Protein AF-A0A8J7VMI3-F1 (afdb_monomer)

Structure (mmCIF, N/CA/C/O backbone):
data_AF-A0A8J7VMI3-F1
#
_entry.id   AF-A0A8J7VMI3-F1
#
loop_
_atom_site.group_PDB
_atom_site.id
_atom_site.type_symbol
_atom_site.label_atom_id
_atom_site.label_alt_id
_atom_site.label_comp_id
_atom_site.label_asym_id
_atom_site.label_entity_id
_atom_site.label_seq_id
_atom_site.pdbx_PDB_ins_code
_atom_site.Cartn_x
_atom_site.Cartn_y
_atom_site.Cartn_z
_atom_site.occupancy
_atom_site.B_iso_or_equiv
_atom_site.auth_seq_id
_atom_site.auth_comp_id
_atom_site.auth_asym_id
_atom_site.auth_atom_id
_atom_site.pdbx_PDB_model_num
ATOM 1 N N . MET A 1 1 ? -5.204 -10.784 -58.429 1.00 49.66 1 MET A N 1
ATOM 2 C CA . MET A 1 1 ? -5.265 -9.343 -58.110 1.00 49.66 1 MET A CA 1
ATOM 3 C C . MET A 1 1 ? -6.371 -9.171 -57.097 1.00 49.66 1 MET A C 1
ATOM 5 O O . MET A 1 1 ? -7.416 -9.736 -57.353 1.00 49.66 1 MET A O 1
ATOM 9 N N . GLU A 1 2 ? -6.082 -8.493 -55.983 1.00 49.31 2 GLU A N 1
ATOM 10 C CA . GLU A 1 2 ? -7.001 -7.908 -54.977 1.00 49.31 2 GLU A CA 1
ATOM 11 C C . GLU A 1 2 ? -6.461 -8.100 -53.552 1.00 49.31 2 GLU A C 1
ATOM 13 O O . GLU A 1 2 ? -7.065 -8.724 -52.690 1.00 49.31 2 GLU A O 1
ATOM 18 N N . ASN A 1 3 ? -5.304 -7.489 -53.286 1.00 52.38 3 ASN A N 1
ATOM 19 C CA . ASN A 1 3 ? -5.114 -6.843 -51.992 1.00 52.38 3 ASN A CA 1
ATOM 20 C C . ASN A 1 3 ? -5.736 -5.451 -52.134 1.00 52.38 3 ASN A C 1
ATOM 22 O O . ASN A 1 3 ? -5.057 -4.494 -52.504 1.00 52.38 3 ASN A O 1
ATOM 26 N N . ILE A 1 4 ? -7.055 -5.366 -51.937 1.00 55.78 4 ILE A N 1
ATOM 27 C CA . ILE A 1 4 ? -7.752 -4.082 -51.847 1.00 55.78 4 ILE A CA 1
ATOM 28 C C . ILE A 1 4 ? -7.295 -3.427 -50.545 1.00 55.78 4 ILE A C 1
ATOM 30 O O . ILE A 1 4 ? -7.707 -3.793 -49.443 1.00 55.78 4 ILE A O 1
ATOM 34 N N . VAL A 1 5 ? -6.400 -2.456 -50.685 1.00 57.00 5 VAL A N 1
ATOM 35 C CA . VAL A 1 5 ? -6.070 -1.489 -49.642 1.00 57.00 5 VAL A CA 1
ATOM 36 C C . VAL A 1 5 ? -7.368 -0.757 -49.279 1.00 57.00 5 VAL A C 1
ATOM 38 O O . VAL A 1 5 ? -7.891 -0.004 -50.094 1.00 57.00 5 VAL A O 1
ATOM 41 N N . GLY A 1 6 ? -7.917 -0.995 -48.081 1.00 65.00 6 GLY A N 1
ATOM 42 C CA . GLY A 1 6 ? -9.014 -0.177 -47.537 1.00 65.00 6 GLY A CA 1
ATOM 43 C C . GLY A 1 6 ? -10.123 -0.889 -46.757 1.00 65.00 6 GLY A C 1
ATOM 44 O O . GLY A 1 6 ? -10.841 -0.223 -46.013 1.00 65.00 6 GLY A O 1
ATOM 45 N N . THR A 1 7 ? -10.285 -2.213 -46.840 1.00 64.88 7 THR A N 1
ATOM 46 C CA . THR A 1 7 ? -11.348 -2.893 -46.074 1.00 64.88 7 THR A CA 1
ATOM 47 C C . THR A 1 7 ? -10.830 -3.354 -44.712 1.00 64.88 7 THR A C 1
ATOM 49 O O . THR A 1 7 ? -10.046 -4.300 -44.632 1.00 64.88 7 THR A O 1
ATOM 52 N N . LYS A 1 8 ? -11.260 -2.697 -43.622 1.00 65.62 8 LYS A N 1
ATOM 53 C CA . LYS A 1 8 ? -10.981 -3.161 -42.250 1.00 65.62 8 LYS A CA 1
ATOM 54 C C . LYS A 1 8 ? -11.436 -4.619 -42.110 1.00 65.62 8 LYS A C 1
ATOM 56 O O . LYS A 1 8 ? -12.567 -4.947 -42.462 1.00 65.62 8 LYS A O 1
ATOM 61 N N . SER A 1 9 ? -10.559 -5.483 -41.593 1.00 79.50 9 SER A N 1
ATOM 62 C CA . SER A 1 9 ? -10.891 -6.887 -41.326 1.00 79.50 9 SER A CA 1
ATOM 63 C C . SER A 1 9 ? -12.166 -6.978 -40.480 1.00 79.50 9 SER A C 1
ATOM 65 O O . SER A 1 9 ? -12.313 -6.254 -39.495 1.00 79.50 9 SER A O 1
ATOM 67 N N . ARG A 1 10 ? -13.087 -7.890 -40.825 1.00 79.31 10 ARG A N 1
ATOM 68 C CA . ARG A 1 10 ? -14.318 -8.131 -40.042 1.00 79.31 10 ARG A CA 1
ATOM 69 C C . ARG A 1 10 ? -14.028 -8.508 -38.578 1.00 79.31 10 ARG A C 1
ATOM 71 O O . ARG A 1 10 ? -14.890 -8.335 -37.725 1.00 79.31 10 ARG A O 1
ATOM 78 N N . LEU A 1 11 ? -12.806 -8.955 -38.276 1.00 86.12 11 LEU A N 1
ATOM 79 C CA . LEU A 1 11 ? -12.330 -9.279 -36.927 1.00 86.12 11 LEU A CA 1
ATOM 80 C C . LEU A 1 11 ? -11.855 -8.069 -36.104 1.00 86.12 11 LEU A C 1
ATOM 82 O O . LEU A 1 11 ? -11.558 -8.238 -34.925 1.00 86.12 11 LEU A O 1
ATOM 86 N N . VAL A 1 12 ? -11.808 -6.851 -36.658 1.00 89.25 12 VAL A N 1
ATOM 87 C CA . VAL A 1 12 ? -11.363 -5.653 -35.912 1.00 89.25 12 VAL A CA 1
ATOM 88 C C . VAL A 1 12 ? -12.216 -5.401 -34.662 1.00 89.25 12 VAL A C 1
ATOM 90 O O . VAL A 1 12 ? -11.676 -5.008 -33.634 1.00 89.25 12 VAL A O 1
ATOM 93 N N . TRP A 1 13 ? -13.524 -5.674 -34.700 1.00 91.50 13 TRP A N 1
ATOM 94 C CA . TRP A 1 13 ? -14.373 -5.566 -33.506 1.00 91.50 13 TRP A CA 1
ATOM 95 C C . TRP A 1 13 ? -13.958 -6.550 -32.403 1.00 91.50 13 TRP A C 1
ATOM 97 O O . TRP A 1 13 ? -13.869 -6.151 -31.245 1.00 91.50 13 TRP A O 1
ATOM 107 N N . ALA A 1 14 ? -13.633 -7.797 -32.758 1.00 94.50 14 ALA A N 1
ATOM 108 C CA . ALA A 1 14 ? -13.150 -8.791 -31.802 1.00 94.50 14 ALA A CA 1
ATOM 109 C C . ALA A 1 14 ? -11.790 -8.386 -31.212 1.00 94.50 14 ALA A C 1
ATOM 111 O O . ALA A 1 14 ? -11.596 -8.483 -30.005 1.00 94.50 14 ALA A O 1
ATOM 112 N N . VAL A 1 15 ? -10.878 -7.854 -32.035 1.00 94.38 15 VAL A N 1
ATOM 113 C CA . VAL A 1 15 ? -9.590 -7.311 -31.564 1.00 94.38 15 VAL A CA 1
ATOM 114 C C . VAL A 1 15 ? -9.806 -6.147 -30.597 1.00 94.38 15 VAL A C 1
ATOM 116 O O . VAL A 1 15 ? -9.202 -6.131 -29.529 1.00 94.38 15 VAL A O 1
ATOM 119 N N . ASN A 1 16 ? -10.697 -5.208 -30.926 1.00 95.06 16 ASN A N 1
ATOM 120 C CA . ASN A 1 16 ? -11.014 -4.075 -30.056 1.00 95.06 16 ASN A CA 1
ATOM 121 C C . ASN A 1 16 ? -11.659 -4.527 -28.741 1.00 95.06 16 ASN A C 1
ATOM 123 O O . ASN A 1 16 ? -11.339 -3.978 -27.690 1.00 95.06 16 ASN A O 1
ATOM 127 N N . LEU A 1 17 ? -12.534 -5.535 -28.782 1.00 96.88 17 LEU A N 1
ATOM 128 C CA . LEU A 1 17 ? -13.143 -6.109 -27.586 1.00 96.88 17 LEU A CA 1
ATOM 129 C C . LEU A 1 17 ? -12.092 -6.797 -26.706 1.00 96.88 17 LEU A C 1
ATOM 131 O O . LEU A 1 17 ? -12.049 -6.539 -25.508 1.00 96.88 17 LEU A O 1
ATOM 135 N N . CYS A 1 18 ? -11.206 -7.609 -27.289 1.00 96.94 18 CYS A N 1
ATOM 136 C CA . CYS A 1 18 ? -10.094 -8.224 -26.564 1.00 96.94 18 CYS A CA 1
ATOM 137 C C . CYS A 1 18 ? -9.161 -7.170 -25.956 1.00 96.94 18 CYS A C 1
ATOM 139 O O . CYS A 1 18 ? -8.790 -7.284 -24.791 1.00 96.94 18 CYS A O 1
ATOM 141 N N . ALA A 1 19 ? -8.819 -6.123 -26.714 1.00 96.19 19 ALA A N 1
ATOM 142 C CA . ALA A 1 19 ? -8.015 -5.011 -26.217 1.00 96.19 19 ALA A CA 1
ATOM 143 C C . ALA A 1 19 ? -8.710 -4.302 -25.045 1.00 96.19 19 ALA A C 1
ATOM 145 O O . ALA A 1 19 ? -8.076 -4.044 -24.026 1.00 96.19 19 ALA A O 1
ATOM 146 N N . LEU A 1 20 ? -10.018 -4.054 -25.143 1.00 96.94 20 LEU A N 1
ATOM 147 C CA . LEU A 1 20 ? -10.802 -3.454 -24.065 1.00 96.94 20 LEU A CA 1
ATOM 148 C C . LEU A 1 20 ? -10.842 -4.350 -22.819 1.00 96.94 20 LEU A C 1
ATOM 150 O O . LEU A 1 20 ? -10.634 -3.856 -21.715 1.00 96.94 20 LEU A O 1
ATOM 154 N N . VAL A 1 21 ? -11.035 -5.662 -22.977 1.00 97.62 21 VAL A N 1
ATOM 155 C CA . VAL A 1 21 ? -10.996 -6.623 -21.861 1.00 97.62 21 VAL A CA 1
ATOM 156 C C . VAL A 1 21 ? -9.622 -6.632 -21.192 1.00 97.62 21 VAL A C 1
ATOM 158 O O . VAL A 1 21 ? -9.550 -6.589 -19.966 1.00 97.62 21 VAL A O 1
ATOM 161 N N . LEU A 1 22 ? -8.537 -6.627 -21.971 1.00 97.00 22 LEU A N 1
ATOM 162 C CA . LEU A 1 22 ? -7.175 -6.547 -21.439 1.00 97.00 22 LEU A CA 1
ATOM 163 C C . LEU A 1 22 ? -6.949 -5.248 -20.654 1.00 97.00 22 LEU A C 1
ATOM 165 O O . LEU A 1 22 ? -6.404 -5.290 -19.552 1.00 97.00 22 LEU A O 1
ATOM 169 N N . VAL A 1 23 ? -7.412 -4.109 -21.178 1.00 97.00 23 VAL A N 1
ATOM 170 C CA . VAL A 1 23 ? -7.318 -2.808 -20.497 1.00 97.00 23 VAL A CA 1
ATOM 171 C C . VAL A 1 23 ? -8.107 -2.810 -19.188 1.00 97.00 23 VAL A C 1
ATOM 173 O O . VAL A 1 23 ? -7.587 -2.362 -18.165 1.00 97.00 23 VAL A O 1
ATOM 176 N N . LEU A 1 24 ? -9.335 -3.337 -19.183 1.00 96.81 24 LEU A N 1
ATOM 177 C CA . LEU A 1 24 ? -10.151 -3.433 -17.970 1.00 96.81 24 LEU A CA 1
ATOM 178 C C . LEU A 1 24 ? -9.502 -4.346 -16.927 1.00 96.81 24 LEU A C 1
ATOM 180 O O . LEU A 1 24 ? -9.395 -3.961 -15.763 1.00 96.81 24 LEU A O 1
ATOM 184 N N . LEU A 1 25 ? -9.012 -5.515 -17.346 1.00 96.56 25 LEU A N 1
ATOM 185 C CA . LEU A 1 25 ? -8.331 -6.465 -16.467 1.00 96.56 25 LEU A CA 1
ATOM 186 C C . LEU A 1 25 ? -7.084 -5.841 -15.835 1.00 96.56 25 LEU A C 1
ATOM 188 O O . LEU A 1 25 ? -6.850 -6.013 -14.641 1.00 96.56 25 LEU A O 1
ATOM 192 N N . TRP A 1 26 ? -6.312 -5.078 -16.610 1.00 95.38 26 TRP A N 1
ATOM 193 C CA . TRP A 1 26 ? -5.101 -4.420 -16.119 1.00 95.38 26 TRP A CA 1
ATOM 194 C C . TRP A 1 26 ? -5.393 -3.193 -15.243 1.00 95.38 26 TRP A C 1
ATOM 196 O O . TRP A 1 26 ? -4.628 -2.880 -14.335 1.00 95.38 26 TRP A O 1
ATOM 206 N N . THR A 1 27 ? -6.525 -2.520 -15.462 1.00 96.12 27 THR A N 1
ATOM 207 C CA . THR A 1 27 ? -6.940 -1.356 -14.661 1.00 96.12 27 THR A CA 1
ATOM 208 C C . THR A 1 27 ? -7.614 -1.769 -13.350 1.00 96.12 27 THR A C 1
ATOM 210 O O . THR A 1 27 ? -7.585 -1.003 -12.388 1.00 96.12 27 THR A O 1
ATOM 213 N N . PHE A 1 28 ? -8.184 -2.976 -13.268 1.00 95.25 28 PHE A N 1
ATOM 214 C CA . PHE A 1 28 ? -8.924 -3.456 -12.095 1.00 95.25 28 PHE A CA 1
ATOM 215 C C . PHE A 1 28 ? -8.122 -3.376 -10.776 1.00 95.25 28 PHE A C 1
ATOM 217 O O . PHE A 1 28 ? -8.652 -2.825 -9.808 1.00 95.25 28 PHE A O 1
ATOM 224 N N . PRO A 1 29 ? -6.842 -3.803 -10.702 1.00 94.50 29 PRO A N 1
ATOM 225 C CA . PRO A 1 29 ? -6.039 -3.635 -9.488 1.00 94.50 29 PRO A CA 1
ATOM 226 C C . PRO A 1 29 ? -5.778 -2.164 -9.140 1.00 94.50 29 PRO A C 1
ATOM 228 O O . PRO A 1 29 ? -5.876 -1.779 -7.976 1.00 94.50 29 PRO A O 1
ATOM 231 N N . THR A 1 30 ? -5.491 -1.326 -10.139 1.00 95.75 30 THR A N 1
ATOM 232 C CA . THR A 1 30 ? -5.222 0.111 -9.955 1.00 95.75 30 THR A CA 1
ATOM 233 C C . THR A 1 30 ? -6.453 0.848 -9.441 1.00 95.75 30 THR A C 1
ATOM 235 O O . THR A 1 30 ? -6.359 1.661 -8.521 1.00 95.75 30 THR A O 1
ATOM 238 N N . PHE A 1 31 ? -7.627 0.522 -9.981 1.00 96.38 31 PHE A N 1
ATOM 239 C CA . PHE A 1 31 ? -8.894 1.035 -9.479 1.00 96.38 31 PHE A CA 1
ATOM 240 C C . PHE A 1 31 ? -9.146 0.578 -8.037 1.00 96.38 31 PHE A C 1
ATOM 242 O O . PHE A 1 31 ? -9.560 1.377 -7.201 1.00 96.38 31 PHE A O 1
ATOM 249 N N . GLY A 1 32 ? -8.803 -0.669 -7.706 1.00 94.88 32 GLY A N 1
ATOM 250 C CA . GLY A 1 32 ? -8.869 -1.165 -6.333 1.00 94.88 32 GLY A CA 1
ATOM 251 C C . GLY A 1 32 ? -7.974 -0.406 -5.352 1.00 94.88 32 GLY A C 1
ATOM 252 O O . GLY A 1 32 ? -8.403 -0.124 -4.230 1.00 94.88 32 GLY A O 1
ATOM 253 N N . LEU A 1 33 ? -6.767 -0.013 -5.770 1.00 94.88 33 LEU A N 1
ATOM 254 C CA . LEU A 1 33 ? -5.884 0.851 -4.976 1.00 94.88 33 LEU A CA 1
ATOM 255 C C . LEU A 1 33 ? -6.479 2.250 -4.782 1.00 94.88 33 LEU A C 1
ATOM 257 O O . LEU A 1 33 ? -6.429 2.775 -3.671 1.00 94.88 33 LEU A O 1
ATOM 261 N N . LEU A 1 34 ? -7.084 2.821 -5.828 1.00 95.56 34 LEU A N 1
ATOM 262 C CA . LEU A 1 34 ? -7.760 4.118 -5.753 1.00 95.56 34 LEU A CA 1
ATOM 263 C C . LEU A 1 34 ? -8.963 4.084 -4.804 1.00 95.56 34 LEU A C 1
ATOM 265 O O . LEU A 1 34 ? -9.134 4.986 -3.999 1.00 95.56 34 LEU A O 1
ATOM 269 N N . VAL A 1 35 ? -9.798 3.047 -4.859 1.00 95.69 35 VAL A N 1
ATOM 270 C CA . VAL A 1 35 ? -10.918 2.912 -3.914 1.00 95.69 35 VAL A CA 1
ATOM 271 C C . VAL A 1 35 ? -10.386 2.727 -2.492 1.00 95.69 35 VAL A C 1
ATOM 273 O O . VAL A 1 35 ? -10.885 3.345 -1.553 1.00 95.69 35 VAL A O 1
ATOM 276 N N . SER A 1 36 ? -9.341 1.914 -2.325 1.00 94.44 36 SER A N 1
ATOM 277 C CA . SER A 1 36 ? -8.741 1.644 -1.015 1.00 94.44 36 SER A CA 1
ATOM 278 C C . SER A 1 36 ? -8.073 2.866 -0.390 1.00 94.44 36 SER A C 1
ATOM 280 O O . SER A 1 36 ? -8.075 2.976 0.832 1.00 94.44 36 SER A O 1
ATOM 282 N N . SER A 1 37 ? -7.548 3.810 -1.177 1.00 95.00 37 SER A N 1
ATOM 283 C CA . SER A 1 37 ? -6.914 5.017 -0.630 1.00 95.00 37 SER A CA 1
ATOM 284 C C . SER A 1 37 ? -7.896 5.919 0.125 1.00 95.00 37 SER A C 1
ATOM 286 O O . SER A 1 37 ? -7.474 6.639 1.033 1.00 95.00 37 SER A O 1
ATOM 288 N N . PHE A 1 38 ? -9.194 5.835 -0.187 1.00 95.19 38 PHE A N 1
ATOM 289 C CA . PHE A 1 38 ? -10.262 6.534 0.530 1.00 95.19 38 PHE A CA 1
ATOM 290 C C . PHE A 1 38 ? -10.855 5.740 1.701 1.00 95.19 38 PHE A C 1
ATOM 292 O O . PHE A 1 38 ? -11.743 6.249 2.380 1.00 95.19 38 PHE A O 1
ATOM 299 N N . ARG A 1 39 ? -10.418 4.503 1.953 1.00 93.81 39 ARG A N 1
ATOM 300 C CA . ARG A 1 39 ? -10.953 3.661 3.036 1.00 93.81 39 ARG A CA 1
ATOM 301 C C . ARG A 1 39 ? -10.100 3.778 4.289 1.00 93.81 39 ARG A C 1
ATOM 303 O O . ARG A 1 39 ? -8.888 3.971 4.215 1.00 93.81 39 ARG A O 1
ATOM 310 N N . ASP A 1 40 ? -10.725 3.637 5.450 1.00 89.75 40 ASP A N 1
ATOM 311 C CA . ASP A 1 40 ? -9.984 3.568 6.710 1.00 89.75 40 ASP A CA 1
ATOM 312 C C . ASP A 1 40 ? -9.184 2.252 6.819 1.00 89.75 40 ASP A C 1
ATOM 314 O O . ASP A 1 40 ? -9.527 1.245 6.190 1.00 89.75 40 ASP A O 1
ATOM 318 N N . ARG A 1 41 ? -8.116 2.248 7.625 1.00 86.50 41 ARG A N 1
ATOM 319 C CA . ARG A 1 41 ? -7.206 1.106 7.800 1.00 86.50 41 ARG A CA 1
ATOM 320 C C . ARG A 1 41 ? -7.956 -0.147 8.246 1.00 86.50 41 ARG A C 1
ATOM 322 O O . ARG A 1 41 ? -7.696 -1.221 7.706 1.00 86.50 41 ARG A O 1
ATOM 329 N N . ASP A 1 42 ? -8.896 0.011 9.171 1.00 83.88 42 ASP A N 1
ATOM 330 C CA . ASP A 1 42 ? -9.649 -1.110 9.736 1.00 83.88 42 ASP A CA 1
ATOM 331 C C . ASP A 1 42 ? -10.572 -1.753 8.686 1.00 83.88 42 ASP A C 1
ATOM 333 O O . ASP A 1 42 ? -10.700 -2.977 8.615 1.00 83.88 42 ASP A O 1
ATOM 337 N N . GLN A 1 43 ? -11.141 -0.947 7.779 1.00 87.62 43 GLN A N 1
ATOM 338 C CA . GLN A 1 43 ? -11.976 -1.442 6.678 1.00 87.62 43 GLN A CA 1
ATOM 339 C C . GLN A 1 43 ? -11.153 -2.155 5.604 1.00 87.62 43 GLN A C 1
ATOM 341 O O . GLN A 1 43 ? -11.611 -3.153 5.044 1.00 87.62 43 GLN A O 1
ATOM 346 N N . ILE A 1 44 ? -9.936 -1.670 5.331 1.00 89.88 44 ILE A N 1
ATOM 347 C CA . ILE A 1 44 ? -9.006 -2.304 4.385 1.00 89.88 44 ILE A CA 1
ATOM 348 C C . ILE A 1 44 ? -8.610 -3.704 4.868 1.00 89.88 44 ILE A C 1
ATOM 350 O O . ILE A 1 44 ? -8.519 -4.613 4.044 1.00 89.88 44 ILE A O 1
ATOM 354 N N . SER A 1 45 ? -8.403 -3.904 6.175 1.00 87.94 45 SER A N 1
ATOM 355 C CA . SER A 1 45 ? -8.097 -5.235 6.716 1.00 87.94 45 SER A CA 1
ATOM 356 C C . SER A 1 45 ? -9.315 -6.151 6.832 1.00 87.94 45 SER A C 1
ATOM 358 O O . SER A 1 45 ? -9.147 -7.366 6.802 1.00 87.94 45 SER A O 1
ATOM 360 N N . ALA A 1 46 ? -10.523 -5.593 6.966 1.00 88.12 46 ALA A N 1
ATOM 361 C CA . ALA A 1 46 ? -11.748 -6.375 7.133 1.00 88.12 46 ALA A CA 1
ATOM 362 C C . ALA A 1 46 ? -12.331 -6.899 5.809 1.00 88.12 46 ALA A C 1
ATOM 364 O O . ALA A 1 46 ? -12.886 -7.992 5.770 1.00 88.12 46 ALA A O 1
ATOM 365 N N . SER A 1 47 ? -12.243 -6.137 4.711 1.00 91.31 47 SER A N 1
ATOM 366 C CA . SER A 1 47 ? -12.899 -6.517 3.449 1.00 91.31 47 SER A CA 1
ATOM 367 C C . SER A 1 47 ? -12.201 -5.992 2.194 1.00 91.31 47 SER A C 1
ATOM 369 O O . SER A 1 47 ? -11.550 -4.943 2.196 1.00 91.31 47 SER A O 1
ATOM 371 N N . GLY A 1 48 ? -12.396 -6.705 1.079 1.00 91.56 48 GLY A N 1
ATOM 372 C CA . GLY A 1 48 ? -11.906 -6.301 -0.239 1.00 91.56 48 GLY A CA 1
ATOM 373 C C . GLY A 1 48 ? -12.495 -4.968 -0.710 1.00 91.56 48 GLY A C 1
ATOM 374 O O . GLY A 1 48 ? -13.594 -4.575 -0.326 1.00 91.56 48 GLY A O 1
ATOM 375 N N . TRP A 1 49 ? -11.769 -4.258 -1.574 1.00 93.69 49 TRP A N 1
ATOM 376 C CA . TRP A 1 49 ? -12.156 -2.925 -2.054 1.00 93.69 49 TRP A CA 1
ATOM 377 C C . TRP A 1 49 ? -13.471 -2.909 -2.843 1.00 93.69 49 TRP A C 1
ATOM 379 O O . TRP A 1 49 ? -14.168 -1.900 -2.850 1.00 93.69 49 TRP A O 1
ATOM 389 N N . TRP A 1 50 ? -13.855 -4.026 -3.463 1.00 93.44 50 TRP A N 1
ATOM 390 C CA . TRP A 1 50 ? -15.143 -4.158 -4.147 1.00 93.44 50 TRP A CA 1
ATOM 391 C C . TRP A 1 50 ? -16.340 -4.125 -3.180 1.00 93.44 50 TRP A C 1
ATOM 393 O O . TRP A 1 50 ? -17.460 -3.896 -3.624 1.00 93.44 50 TRP A O 1
ATOM 403 N N . GLN A 1 51 ? -16.117 -4.308 -1.870 1.00 92.81 51 GLN A N 1
ATOM 404 C CA . GLN A 1 51 ? -17.131 -4.167 -0.817 1.00 92.81 51 GLN A CA 1
ATOM 405 C C . GLN A 1 51 ? -17.111 -2.786 -0.137 1.00 92.81 51 GLN A C 1
ATOM 407 O O . GLN A 1 51 ? -17.780 -2.583 0.868 1.00 92.81 51 GLN A O 1
ATOM 412 N N . ALA A 1 52 ? -16.359 -1.811 -0.662 1.00 91.62 52 ALA A N 1
ATOM 413 C CA . ALA A 1 52 ? -16.132 -0.531 0.017 1.00 91.62 52 ALA A CA 1
ATOM 414 C C . ALA A 1 52 ? -17.399 0.291 0.307 1.00 91.62 52 ALA A C 1
ATOM 416 O O . ALA A 1 52 ? -17.374 1.141 1.190 1.00 91.62 52 ALA A O 1
ATOM 417 N N . MET A 1 53 ? -18.484 0.068 -0.440 1.00 91.00 53 MET A N 1
ATOM 418 C CA . MET A 1 53 ? -19.761 0.767 -0.256 1.00 91.00 53 MET A CA 1
ATOM 419 C C . MET A 1 53 ? -20.699 0.074 0.739 1.00 91.00 53 MET A C 1
ATOM 421 O O . MET A 1 53 ? -21.753 0.621 1.058 1.00 91.00 53 MET A O 1
ATOM 425 N N . PHE A 1 54 ? -20.335 -1.112 1.222 1.00 91.88 54 PHE A N 1
ATOM 426 C CA . PHE A 1 54 ? -21.167 -1.923 2.101 1.00 91.88 54 PHE A CA 1
ATOM 427 C C . PHE A 1 54 ? -20.593 -1.953 3.522 1.00 91.88 54 PHE A C 1
ATOM 429 O O . PHE A 1 54 ? -19.401 -1.692 3.714 1.00 91.88 54 PHE A O 1
ATOM 436 N N . PRO A 1 55 ? -21.426 -2.246 4.535 1.00 89.94 55 PRO A N 1
ATOM 437 C CA . PRO A 1 55 ? -20.935 -2.491 5.881 1.00 89.94 55 PRO A CA 1
ATOM 438 C C . PRO A 1 55 ? -19.908 -3.625 5.887 1.00 89.94 55 PRO A C 1
ATOM 440 O O . PRO A 1 55 ? -20.076 -4.631 5.198 1.00 89.94 55 PRO A O 1
ATOM 443 N N . SER A 1 56 ? -18.844 -3.458 6.666 1.00 88.75 56 SER A N 1
ATOM 444 C CA . SER A 1 56 ? -17.815 -4.483 6.831 1.00 88.75 56 SER A CA 1
ATOM 445 C C . SER A 1 56 ? -17.963 -5.157 8.183 1.00 88.75 56 SER A C 1
ATOM 447 O O . SER A 1 56 ? -18.046 -4.462 9.199 1.00 88.75 56 SER A O 1
ATOM 449 N N . GLU A 1 57 ? -17.932 -6.485 8.190 1.00 89.44 57 GLU A N 1
ATOM 450 C CA . GLU A 1 57 ? -17.890 -7.280 9.414 1.00 89.44 57 GLU A CA 1
ATOM 451 C C . GLU A 1 57 ? -16.437 -7.552 9.807 1.00 89.44 57 GLU A C 1
ATOM 453 O O . GLU A 1 57 ? -15.603 -7.880 8.957 1.00 89.44 57 GLU A O 1
ATOM 458 N N . ALA A 1 58 ? -16.117 -7.400 11.088 1.00 88.38 58 ALA A N 1
ATOM 459 C CA . ALA A 1 58 ? -14.786 -7.661 11.612 1.00 88.38 58 ALA A CA 1
ATOM 460 C C . ALA A 1 58 ? -14.864 -8.301 12.997 1.00 88.38 58 ALA A C 1
ATOM 462 O O . ALA A 1 58 ? -15.701 -7.944 13.825 1.00 88.38 58 ALA A O 1
ATOM 463 N N . SER A 1 59 ? -13.939 -9.220 13.277 1.00 89.12 59 SER A N 1
ATOM 464 C CA . SER A 1 59 ? -13.689 -9.646 14.650 1.00 89.12 59 SER A CA 1
ATOM 465 C C . SER A 1 59 ? -12.761 -8.627 15.300 1.00 89.12 59 SER A C 1
ATOM 467 O O . SER A 1 59 ? -11.573 -8.559 14.979 1.00 89.12 59 SER A O 1
ATOM 469 N N . VAL A 1 60 ? -13.300 -7.843 16.222 1.00 88.00 60 VAL A N 1
ATOM 470 C CA . VAL A 1 60 ? -12.536 -6.910 17.043 1.00 88.00 60 VAL A CA 1
ATOM 471 C C . VAL A 1 60 ? -12.163 -7.563 18.366 1.00 88.00 60 VAL A C 1
ATOM 473 O O . VAL A 1 60 ? -12.903 -8.368 18.935 1.00 88.00 60 VAL A O 1
ATOM 476 N N . GLN A 1 61 ? -10.981 -7.217 18.858 1.00 91.12 61 GLN A N 1
ATOM 477 C CA . GLN A 1 61 ? -10.530 -7.610 20.179 1.00 91.12 61 GLN A CA 1
ATOM 478 C C . GLN A 1 61 ? -10.302 -6.354 21.003 1.00 91.12 61 GLN A C 1
ATOM 480 O O . GLN A 1 61 ? -9.401 -5.569 20.710 1.00 91.12 61 GLN A O 1
ATOM 485 N N . TYR A 1 62 ? -11.053 -6.237 22.086 1.00 91.19 62 TYR A N 1
ATOM 486 C CA . TYR A 1 62 ? -10.911 -5.171 23.057 1.00 91.19 62 TYR A CA 1
ATOM 487 C C . TYR A 1 62 ? -10.276 -5.692 24.343 1.00 91.19 62 TYR A C 1
ATOM 489 O O . TYR A 1 62 ? -10.409 -6.868 24.696 1.00 91.19 62 TYR A O 1
ATOM 497 N N . ARG A 1 63 ? -9.547 -4.834 25.053 1.00 92.50 63 ARG A N 1
ATOM 498 C CA . ARG A 1 63 ? -9.045 -5.143 26.391 1.00 92.50 63 ARG A CA 1
ATOM 499 C C . ARG A 1 63 ? -9.698 -4.181 27.366 1.00 92.50 63 ARG A C 1
ATOM 501 O O . ARG A 1 63 ? -9.450 -2.985 27.284 1.00 92.50 63 ARG A O 1
ATOM 508 N N . ALA A 1 64 ? -10.489 -4.729 28.280 1.00 91.81 64 ALA A N 1
ATOM 509 C CA . ALA A 1 64 ? -11.121 -3.956 29.330 1.00 91.81 64 ALA A CA 1
ATOM 510 C C . ALA A 1 64 ? -10.071 -3.262 30.222 1.00 91.81 64 ALA A C 1
ATOM 512 O O . ALA A 1 64 ? -8.933 -3.746 30.324 1.00 91.81 64 ALA A O 1
ATOM 513 N N . PRO A 1 65 ? -10.449 -2.156 30.883 1.00 91.00 65 PRO A N 1
ATOM 514 C CA . PRO A 1 65 ? -9.664 -1.548 31.947 1.00 91.00 65 PRO A CA 1
ATOM 515 C C . PRO A 1 65 ? -9.254 -2.549 33.037 1.00 91.00 65 PRO A C 1
ATOM 517 O O . PRO A 1 65 ? -9.852 -3.616 33.197 1.00 91.00 65 PRO A O 1
ATOM 520 N N . GLY A 1 66 ? -8.185 -2.219 33.761 1.00 88.94 66 GLY A N 1
ATOM 521 C CA . GLY A 1 66 ? -7.658 -3.072 34.822 1.00 88.94 66 GLY A CA 1
ATOM 522 C C . GLY A 1 66 ? -8.638 -3.242 35.995 1.00 88.94 66 GLY A C 1
ATOM 523 O O . GLY A 1 66 ? -9.516 -2.399 36.191 1.00 88.94 66 GLY A O 1
ATOM 524 N N . PRO A 1 67 ? -8.487 -4.314 36.797 1.00 87.44 67 PRO A N 1
ATOM 525 C CA . PRO A 1 67 ? -9.295 -4.552 37.999 1.00 87.44 67 PRO A CA 1
ATOM 526 C C . PRO A 1 67 ? -9.339 -3.390 39.001 1.00 87.44 67 PRO A C 1
ATOM 528 O O . PRO A 1 67 ? -10.308 -3.243 39.738 1.00 87.44 67 PRO A O 1
ATOM 531 N N . ASP A 1 68 ? -8.305 -2.551 39.014 1.00 86.94 68 ASP A N 1
ATOM 532 C CA . ASP A 1 68 ? -8.172 -1.345 39.835 1.00 86.94 68 ASP A CA 1
ATOM 533 C C . ASP A 1 68 ? -9.211 -0.262 39.514 1.00 86.94 68 ASP A C 1
ATOM 535 O O . ASP A 1 68 ? -9.507 0.580 40.357 1.00 86.94 68 ASP A O 1
ATOM 539 N N . THR A 1 69 ? -9.797 -0.304 38.317 1.00 87.31 69 THR A N 1
ATOM 540 C CA . THR A 1 69 ? -10.858 0.622 37.891 1.00 87.31 69 THR A CA 1
ATOM 541 C C . THR A 1 69 ? -12.264 0.162 38.283 1.00 87.31 69 THR A C 1
ATOM 543 O O . THR A 1 69 ? -13.237 0.871 38.020 1.00 87.31 69 THR A O 1
ATOM 546 N N . ALA A 1 70 ? -12.394 -1.015 38.905 1.00 88.75 70 ALA A N 1
ATOM 547 C CA . ALA A 1 70 ? -13.685 -1.554 39.302 1.00 88.75 70 ALA A CA 1
ATOM 548 C C . ALA A 1 70 ? -14.342 -0.701 40.394 1.00 88.75 70 ALA A C 1
ATOM 550 O O . ALA A 1 70 ? -13.724 -0.339 41.397 1.00 88.75 70 ALA A O 1
ATOM 551 N N . THR A 1 71 ? -15.633 -0.438 40.224 1.00 91.12 71 THR A N 1
ATOM 552 C CA . THR A 1 71 ? -16.463 0.275 41.202 1.00 91.12 71 THR A CA 1
AT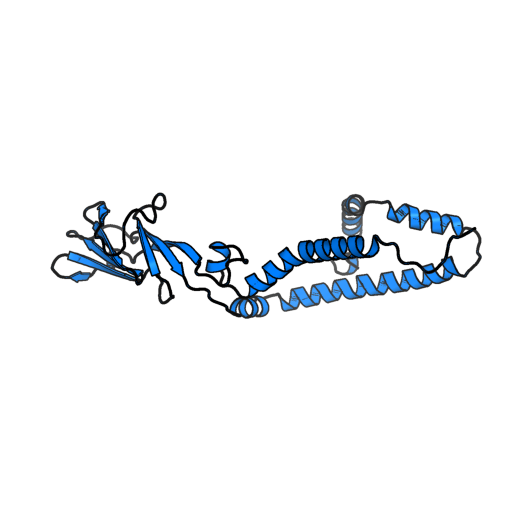OM 553 C C . THR A 1 71 ? -17.444 -0.688 41.852 1.00 91.12 71 THR A C 1
ATOM 555 O O . THR A 1 71 ? -17.917 -1.626 41.214 1.00 91.12 71 THR A O 1
ATOM 558 N N . LEU A 1 72 ? -17.737 -0.494 43.138 1.00 89.19 72 LEU A N 1
ATOM 559 C CA . LEU A 1 72 ? -18.702 -1.333 43.842 1.00 89.19 72 LEU A CA 1
ATOM 560 C C . LEU A 1 72 ? -20.112 -0.775 43.618 1.00 89.19 72 LEU A C 1
ATOM 562 O O . LEU A 1 72 ? -20.444 0.291 44.136 1.00 89.19 72 LEU A O 1
ATOM 566 N N . ILE A 1 73 ? -20.927 -1.494 42.849 1.00 89.81 73 ILE A N 1
ATOM 567 C CA . ILE A 1 73 ? -22.315 -1.135 42.529 1.00 89.81 73 ILE A CA 1
ATOM 568 C C . ILE A 1 73 ? -23.188 -2.330 42.912 1.00 89.81 73 ILE A C 1
ATOM 570 O O . ILE A 1 73 ? -22.896 -3.453 42.510 1.00 89.81 73 ILE A O 1
ATOM 574 N N . ASP A 1 74 ? -24.216 -2.110 43.735 1.00 85.94 74 ASP A N 1
ATOM 575 C CA . ASP A 1 74 ? -25.146 -3.155 44.203 1.00 85.94 74 ASP A CA 1
ATOM 576 C C . ASP A 1 74 ? -24.461 -4.391 44.825 1.00 85.94 74 ASP A C 1
ATOM 578 O O . ASP A 1 74 ? -24.926 -5.522 44.707 1.00 85.94 74 ASP A O 1
ATOM 582 N N . GLY A 1 75 ? -23.324 -4.179 45.498 1.00 85.56 75 GLY A N 1
ATOM 583 C CA . GLY A 1 75 ? -22.536 -5.247 46.125 1.00 85.56 75 GLY A CA 1
ATOM 584 C C . GLY A 1 75 ? -21.661 -6.059 45.161 1.00 85.56 75 GLY A C 1
ATOM 5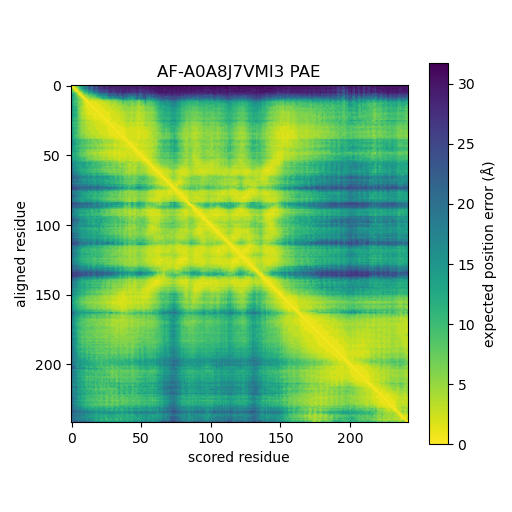85 O O . GLY A 1 75 ? -21.026 -7.015 45.600 1.00 85.56 75 GLY A O 1
ATOM 586 N N . LEU A 1 76 ? -21.585 -5.675 43.883 1.00 90.69 76 LEU 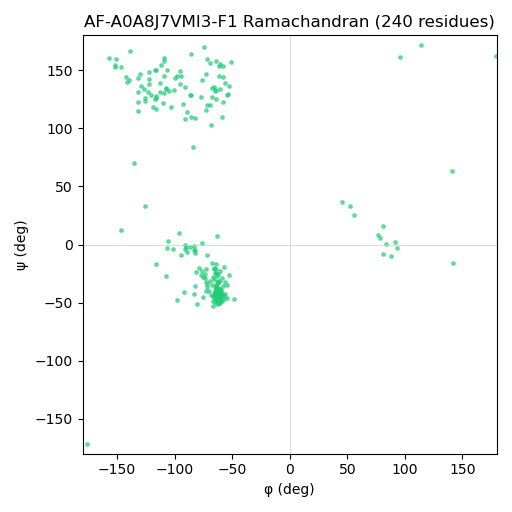A N 1
ATOM 587 C CA . LEU A 1 76 ? -20.747 -6.305 42.862 1.00 90.69 76 LEU A CA 1
ATOM 588 C C . LEU A 1 76 ? -19.635 -5.359 42.401 1.00 90.69 76 LEU A C 1
ATOM 590 O O . LEU A 1 76 ? -19.857 -4.167 42.169 1.00 90.69 76 LEU A O 1
ATOM 594 N N . TYR A 1 77 ? -18.436 -5.904 42.206 1.00 91.12 77 TYR A N 1
ATOM 595 C CA . TYR A 1 77 ? -17.343 -5.194 41.548 1.00 91.12 77 TYR A CA 1
ATOM 596 C C . TYR A 1 77 ? -17.651 -5.093 40.058 1.00 91.12 77 TYR A C 1
ATOM 598 O O . TYR A 1 77 ? -17.731 -6.114 39.377 1.00 91.12 77 TYR A O 1
ATOM 606 N N . THR A 1 78 ? -17.835 -3.871 39.570 1.00 92.75 78 THR A N 1
ATOM 607 C CA . THR A 1 78 ? -18.318 -3.568 38.224 1.00 92.75 78 THR A CA 1
ATOM 608 C C . THR A 1 78 ? -17.295 -2.742 37.448 1.00 92.75 78 THR A C 1
ATOM 610 O O . THR A 1 78 ? -16.848 -1.694 37.919 1.00 92.75 78 THR A O 1
ATOM 613 N N . ILE A 1 79 ? -16.958 -3.198 36.241 1.00 92.75 79 ILE A N 1
ATOM 614 C CA . ILE A 1 79 ? -16.185 -2.447 35.244 1.00 92.75 79 ILE A CA 1
ATOM 615 C C . ILE A 1 79 ? -17.082 -2.234 34.027 1.00 92.75 79 ILE A C 1
ATOM 617 O O . ILE A 1 79 ? -17.604 -3.196 33.461 1.00 92.75 79 ILE A O 1
ATOM 621 N N . GLU A 1 80 ? -17.239 -0.980 33.618 1.00 92.69 80 GLU A N 1
ATOM 622 C CA . GLU A 1 80 ? -18.031 -0.582 32.454 1.00 92.69 80 GLU A CA 1
ATOM 623 C C . GLU A 1 80 ? -17.160 0.184 31.455 1.00 92.69 80 GLU A C 1
ATOM 625 O O . GLU A 1 80 ? -16.199 0.865 31.823 1.00 92.69 80 GLU A O 1
ATOM 630 N N . GLY A 1 81 ? -17.480 0.054 30.172 1.00 91.94 81 GLY A N 1
ATOM 631 C CA . GLY A 1 81 ? -16.782 0.748 29.095 1.00 91.94 81 GLY A CA 1
ATOM 632 C C . GLY A 1 81 ? -17.430 0.482 27.742 1.00 91.94 81 GLY A C 1
ATOM 633 O O . GLY A 1 81 ? -18.499 -0.122 27.667 1.00 91.94 81 GLY A O 1
ATOM 634 N N . ASN A 1 82 ? -16.784 0.921 26.660 1.00 93.06 82 ASN A N 1
ATOM 635 C CA . ASN A 1 82 ? -17.279 0.703 25.301 1.00 93.06 82 ASN A CA 1
ATOM 636 C C . ASN A 1 82 ? -16.172 0.169 24.378 1.00 93.06 82 ASN A C 1
ATOM 638 O O . ASN A 1 82 ? -15.076 0.727 24.327 1.00 93.06 82 ASN A O 1
ATOM 642 N N . ILE A 1 83 ? -16.481 -0.899 23.638 1.00 90.12 83 ILE A N 1
ATOM 643 C CA . ILE A 1 83 ? -15.562 -1.608 22.729 1.00 90.12 83 ILE A CA 1
ATOM 644 C C . ILE A 1 83 ? -15.079 -0.719 21.572 1.00 90.12 83 ILE A C 1
ATOM 646 O O . ILE A 1 83 ? -13.988 -0.940 21.046 1.00 90.12 83 ILE A O 1
ATOM 650 N N . PHE A 1 84 ? -15.868 0.277 21.166 1.00 86.19 84 PHE A N 1
ATOM 651 C CA . PHE A 1 84 ? -15.567 1.135 20.023 1.00 86.19 84 PHE A CA 1
ATOM 652 C C . PHE A 1 84 ? -14.772 2.399 20.382 1.00 86.19 84 PHE A C 1
ATOM 654 O O . PHE A 1 84 ? -14.429 3.138 19.466 1.00 86.19 84 PHE A O 1
ATOM 661 N N . GLU A 1 85 ? -14.481 2.678 21.662 1.00 78.94 85 GLU A N 1
ATOM 662 C CA . GLU A 1 85 ? -13.717 3.864 22.121 1.00 78.94 85 GLU A CA 1
ATOM 663 C C . GLU A 1 85 ? -14.150 5.203 21.463 1.00 78.94 85 GLU A C 1
ATOM 665 O O . GLU A 1 85 ? -13.331 6.073 21.172 1.00 78.94 85 GLU A O 1
ATOM 670 N N . GLY A 1 86 ? -15.453 5.383 21.200 1.00 70.31 86 GLY A N 1
ATOM 671 C CA . GLY A 1 86 ? -16.005 6.571 20.522 1.00 70.31 86 GLY A CA 1
ATOM 672 C C . GLY A 1 86 ? -16.115 6.463 18.992 1.00 70.31 86 GLY A C 1
ATOM 673 O O . GLY A 1 86 ? -16.534 7.412 18.327 1.00 70.31 86 GLY A O 1
ATOM 674 N N . GLY A 1 87 ? -15.757 5.315 18.422 1.00 74.56 87 GLY A N 1
ATOM 675 C CA . GLY A 1 87 ? -16.048 4.928 17.046 1.00 74.56 87 GLY A CA 1
ATOM 676 C C . GLY A 1 87 ? -17.513 4.538 16.829 1.00 74.56 87 GLY A C 1
ATOM 677 O O . GLY A 1 87 ? -18.289 4.376 17.766 1.00 74.56 87 GLY A O 1
ATOM 678 N N . ALA A 1 88 ? -17.890 4.378 15.561 1.00 74.81 88 ALA A N 1
ATOM 679 C CA . ALA A 1 88 ? -19.209 3.892 15.172 1.00 74.81 88 ALA A CA 1
ATOM 680 C C . ALA A 1 88 ? -19.127 2.406 14.809 1.00 74.81 88 ALA A C 1
ATOM 682 O O . ALA A 1 88 ? -18.261 2.010 14.030 1.00 74.81 88 ALA A O 1
ATOM 683 N N . GLY A 1 89 ? -20.049 1.606 15.334 1.00 85.19 89 GLY A N 1
ATOM 684 C CA . GLY A 1 89 ? -20.158 0.183 15.041 1.00 85.19 89 GLY A CA 1
ATOM 685 C C . GLY A 1 89 ? -21.310 -0.438 15.817 1.00 85.19 89 GLY A C 1
ATOM 686 O O . GLY A 1 89 ? -21.813 0.152 16.771 1.00 85.19 89 GLY A O 1
ATOM 687 N N . GLN A 1 90 ? -21.745 -1.615 15.385 1.00 90.94 90 GLN A N 1
ATOM 688 C CA . GLN A 1 90 ? -22.695 -2.431 16.134 1.00 90.94 90 GLN A CA 1
ATOM 689 C C . GLN A 1 90 ? -22.086 -3.797 16.391 1.00 90.94 90 GLN A C 1
ATOM 691 O O . GLN A 1 90 ? -21.568 -4.423 15.467 1.00 90.94 90 GLN A O 1
ATOM 696 N N . VAL A 1 91 ? -22.139 -4.258 17.635 1.00 92.38 91 VAL A N 1
ATOM 697 C CA . VAL A 1 91 ? -21.774 -5.633 17.975 1.00 92.38 91 VAL A CA 1
ATOM 698 C C . VAL A 1 91 ? -22.930 -6.538 17.559 1.00 92.38 91 VAL A C 1
ATOM 700 O O . VAL A 1 91 ? -24.072 -6.289 17.938 1.00 92.38 91 VAL A O 1
ATOM 703 N N . GLN A 1 92 ? -22.644 -7.569 16.768 1.00 93.19 92 GLN A N 1
ATOM 704 C CA . GLN A 1 92 ? -23.616 -8.615 16.439 1.00 93.19 92 GLN A CA 1
ATOM 705 C C . GLN A 1 92 ? -23.534 -9.784 17.423 1.00 93.19 92 GLN A C 1
ATOM 707 O O . GLN A 1 92 ? -24.557 -10.305 17.856 1.00 93.19 92 GLN A O 1
ATOM 712 N N . ALA A 1 93 ? -22.316 -10.172 17.800 1.00 93.25 93 ALA A N 1
ATOM 713 C CA . ALA A 1 93 ? -22.055 -11.268 18.724 1.00 93.25 93 ALA A CA 1
ATOM 714 C C . ALA A 1 93 ? -20.748 -11.025 19.483 1.00 93.25 93 ALA A C 1
ATOM 716 O O . ALA A 1 93 ? -19.895 -10.253 19.034 1.00 93.25 93 ALA A O 1
ATOM 717 N N . PHE A 1 94 ? -20.575 -11.683 20.626 1.00 94.19 94 PHE A N 1
ATOM 718 C CA . PHE A 1 94 ? -19.356 -11.578 21.426 1.00 94.19 94 PHE A CA 1
ATOM 719 C C . PHE A 1 94 ? -18.898 -12.927 21.988 1.00 94.19 94 PHE A C 1
ATOM 721 O O . PHE A 1 94 ? -19.619 -13.923 21.962 1.00 94.19 94 PHE A O 1
ATOM 728 N N . GLY A 1 95 ? -17.663 -12.963 22.483 1.00 92.19 95 GLY A N 1
ATOM 729 C CA . GLY A 1 95 ? -17.038 -14.149 23.047 1.00 92.19 95 GLY A CA 1
ATOM 730 C C . GLY A 1 95 ? -15.906 -13.815 24.015 1.00 92.19 95 GLY A C 1
ATOM 731 O O . GLY A 1 95 ? -15.331 -12.723 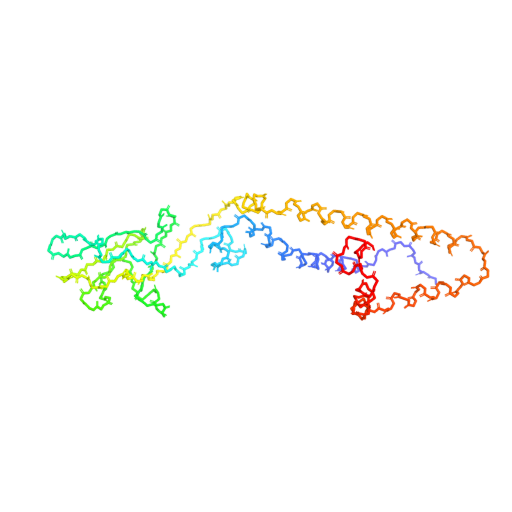24.013 1.00 92.19 95 GLY A O 1
ATOM 732 N N . THR A 1 96 ? -15.567 -14.789 24.855 1.00 89.19 96 THR A N 1
ATOM 733 C CA . THR A 1 96 ? -14.494 -14.691 25.863 1.00 89.19 96 THR A CA 1
ATOM 734 C C . THR A 1 96 ? -13.155 -15.240 25.353 1.00 89.19 96 THR A C 1
ATOM 736 O O . THR A 1 96 ? -12.109 -15.038 25.970 1.00 89.19 96 THR A O 1
ATOM 739 N N . SER A 1 97 ? -13.157 -15.890 24.184 1.00 87.44 97 SER A N 1
ATOM 740 C CA . SER A 1 97 ? -11.992 -16.513 23.554 1.00 87.44 97 SER A CA 1
ATOM 741 C C . SER A 1 97 ? -11.856 -16.093 22.095 1.00 87.44 97 SER A C 1
ATOM 743 O O . SER A 1 97 ? -12.841 -15.953 21.378 1.00 87.44 97 SER A O 1
ATOM 745 N N . ILE A 1 98 ? -10.613 -15.987 21.615 1.00 87.75 98 ILE A N 1
ATOM 746 C CA . ILE A 1 98 ? -10.326 -15.675 20.208 1.00 87.75 98 ILE A CA 1
ATOM 747 C C . ILE A 1 98 ? -10.769 -16.782 19.245 1.00 87.75 98 ILE A C 1
ATOM 749 O O . ILE A 1 98 ? -10.901 -16.541 18.050 1.00 87.75 98 ILE A O 1
ATOM 753 N N . ARG A 1 99 ? -10.956 -18.008 19.752 1.00 89.00 99 ARG A N 1
ATOM 754 C CA . ARG A 1 99 ? -11.401 -19.145 18.935 1.00 89.00 99 ARG A CA 1
ATOM 755 C C . ARG A 1 99 ? -12.868 -19.013 18.537 1.00 89.00 99 ARG A C 1
ATOM 757 O O . ARG A 1 99 ? -13.225 -19.414 17.439 1.00 89.00 99 ARG A O 1
ATOM 764 N N . GLU A 1 100 ? -13.680 -18.435 19.418 1.00 88.81 100 GLU A N 1
ATOM 765 C CA . GLU A 1 100 ? -15.128 -18.305 19.251 1.00 88.81 100 GLU A CA 1
ATOM 766 C C . GLU A 1 100 ? -15.564 -16.880 19.642 1.00 88.81 100 GLU A C 1
ATOM 768 O O . GLU A 1 100 ? -16.193 -16.669 20.678 1.00 88.81 100 GLU A O 1
ATOM 773 N N . PRO A 1 101 ? -15.200 -15.865 18.835 1.00 87.50 101 PRO A N 1
ATOM 774 C CA . PRO A 1 101 ? -15.455 -14.456 19.146 1.00 87.50 101 PRO A CA 1
ATOM 775 C C . PRO A 1 101 ? -16.933 -14.045 19.036 1.00 87.50 101 PRO A C 1
ATOM 777 O O . PRO A 1 101 ? -17.269 -12.925 19.402 1.00 87.50 101 PRO A O 1
ATOM 780 N N . GLY A 1 102 ? -17.797 -14.919 18.514 1.00 89.75 102 GLY A N 1
ATOM 781 C CA . GLY A 1 102 ? -19.245 -14.723 18.392 1.00 89.75 102 GLY A CA 1
ATOM 782 C C . GLY A 1 102 ? -20.044 -15.856 19.038 1.00 89.75 102 GLY A C 1
ATOM 783 O O . GLY A 1 102 ? -21.076 -16.248 18.508 1.00 89.75 102 GLY A O 1
ATOM 784 N N . ALA A 1 103 ? -19.532 -16.437 20.127 1.00 91.62 103 ALA A N 1
ATOM 785 C CA . ALA A 1 103 ? -20.182 -17.545 20.830 1.00 91.62 103 ALA A CA 1
ATOM 786 C C . ALA A 1 103 ? -21.535 -17.162 21.459 1.00 91.62 103 ALA A C 1
ATOM 788 O O . ALA A 1 103 ? -22.373 -18.034 21.689 1.00 91.62 103 ALA A O 1
ATOM 789 N N . HIS A 1 104 ? -21.740 -15.876 21.752 1.00 93.31 104 HIS A N 1
ATOM 790 C CA . HIS A 1 104 ? -22.886 -15.386 22.508 1.00 93.31 104 HIS A CA 1
ATOM 791 C C . HIS A 1 104 ? -23.555 -14.188 21.829 1.00 93.31 104 HIS A C 1
ATOM 793 O O . HIS A 1 104 ? -22.893 -13.319 21.254 1.00 93.31 104 HIS A O 1
ATOM 799 N N . GLU A 1 105 ? -24.883 -14.141 21.927 1.00 92.69 105 GLU A N 1
ATOM 800 C CA . GLU A 1 105 ? -25.704 -13.031 21.443 1.00 92.69 105 GLU A CA 1
ATOM 801 C C . GLU A 1 105 ? -25.554 -11.803 22.344 1.00 92.69 105 GLU A C 1
ATOM 803 O O . GLU A 1 105 ? -25.405 -11.923 23.563 1.00 92.69 105 GLU A O 1
ATOM 808 N N . VAL A 1 106 ? -25.633 -10.607 21.761 1.00 94.12 106 VAL A N 1
ATOM 809 C CA . VAL A 1 106 ? -25.579 -9.351 22.521 1.00 94.12 106 VAL A CA 1
ATOM 810 C C . VAL A 1 106 ? -26.674 -9.263 23.587 1.00 94.12 106 VAL A C 1
ATOM 812 O O . VAL A 1 106 ? -27.795 -9.729 23.410 1.00 94.12 106 VAL A O 1
ATOM 815 N N . GLY A 1 107 ? -26.340 -8.648 24.718 1.00 91.44 107 GLY A N 1
ATOM 816 C CA . GLY A 1 107 ? -27.217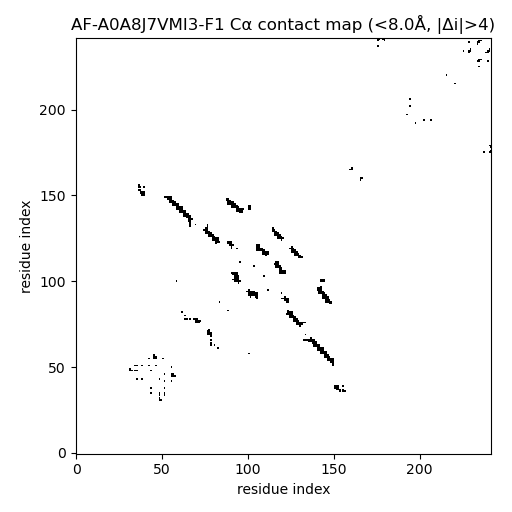 -8.499 25.880 1.00 91.44 107 GLY A CA 1
ATOM 817 C C . GLY A 1 107 ? -27.293 -9.731 26.783 1.00 91.44 107 GLY A C 1
ATOM 818 O O . GLY A 1 107 ? -27.847 -9.631 27.875 1.00 91.44 107 GLY A O 1
ATOM 819 N N . THR A 1 108 ? -26.717 -10.870 26.385 1.00 91.81 108 THR A N 1
ATOM 820 C CA . THR A 1 108 ? -26.628 -12.045 27.262 1.00 91.81 108 THR A CA 1
ATOM 821 C C . THR A 1 108 ? -25.529 -11.866 28.309 1.00 91.81 108 THR A C 1
ATOM 823 O O . THR A 1 108 ? -24.464 -11.314 28.031 1.00 91.81 108 THR A O 1
ATOM 826 N N . SER A 1 109 ? -25.790 -12.326 29.533 1.00 91.81 109 SER A N 1
ATOM 827 C CA . SER A 1 109 ? -24.788 -12.386 30.597 1.00 91.81 109 SER A CA 1
ATOM 828 C C . SER A 1 109 ? -24.118 -13.753 30.584 1.00 91.81 109 SER A C 1
ATOM 830 O O . SER A 1 109 ? -24.785 -14.778 30.727 1.00 91.81 109 SER A O 1
ATOM 832 N N . VAL A 1 110 ? -22.802 -13.764 30.402 1.00 92.81 110 VAL A N 1
ATOM 833 C CA . VAL A 1 110 ? -22.012 -14.979 30.183 1.00 92.81 110 VAL A CA 1
ATOM 834 C C . VAL A 1 110 ? -20.929 -15.088 31.245 1.00 92.81 110 VAL A C 1
ATOM 836 O O . VAL A 1 110 ? -20.269 -14.100 31.565 1.00 92.81 110 VAL A O 1
ATOM 839 N N . ASP A 1 111 ? -20.721 -16.295 31.765 1.00 90.56 111 ASP A N 1
ATOM 840 C CA . ASP A 1 111 ? -19.615 -16.587 32.674 1.00 90.56 111 ASP A CA 1
ATOM 841 C C . ASP A 1 111 ? -18.278 -16.590 31.915 1.00 90.56 111 ASP A C 1
ATOM 843 O O . ASP A 1 111 ? -18.062 -17.350 30.967 1.00 90.56 111 ASP A O 1
ATOM 847 N N . ALA A 1 112 ? -17.384 -15.700 32.329 1.00 85.38 112 ALA A N 1
ATOM 848 C CA . ALA A 1 112 ? -16.040 -15.544 31.799 1.00 85.38 112 ALA A CA 1
ATOM 849 C C . ALA A 1 112 ? -14.990 -16.382 32.549 1.00 85.38 112 ALA A C 1
ATOM 851 O O . ALA A 1 112 ? -13.814 -16.351 32.172 1.00 85.38 112 ALA A O 1
ATOM 852 N N . GLY A 1 113 ? -15.403 -17.129 33.575 1.00 85.31 113 GLY A N 1
ATOM 853 C CA . GLY A 1 113 ? -14.532 -17.839 34.503 1.00 85.31 113 GLY A CA 1
ATOM 854 C C . GLY A 1 113 ? -14.264 -17.035 35.777 1.00 85.31 113 GLY A C 1
ATOM 855 O O . GLY A 1 113 ? -14.459 -15.822 35.829 1.00 85.31 113 GLY A O 1
ATOM 856 N N . ASP A 1 114 ? -13.822 -17.727 36.831 1.00 82.19 114 ASP A N 1
ATOM 857 C CA . ASP A 1 114 ? -13.479 -17.145 38.141 1.00 82.19 114 ASP A CA 1
ATOM 858 C C . ASP A 1 114 ? -14.611 -16.327 38.805 1.00 82.19 114 ASP A C 1
ATOM 860 O O . ASP A 1 114 ? -14.362 -15.442 39.622 1.00 82.19 114 ASP A O 1
ATOM 864 N N . GLY A 1 115 ? -15.874 -16.630 38.471 1.00 82.50 115 GLY A N 1
ATOM 865 C CA . GLY A 1 115 ? -17.053 -15.916 38.977 1.00 82.50 115 GLY A CA 1
ATOM 866 C C . GLY A 1 115 ? -17.294 -14.554 38.316 1.00 82.50 115 GLY A C 1
ATOM 867 O O . GLY A 1 115 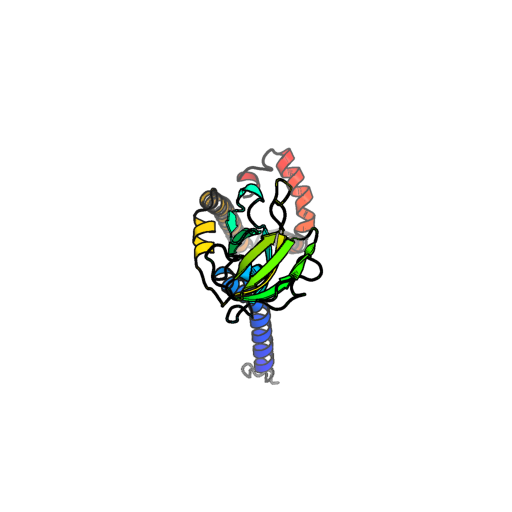? -18.162 -13.802 38.762 1.00 82.50 115 GLY A O 1
ATOM 868 N N . ILE A 1 116 ? -16.542 -14.232 37.262 1.00 90.06 116 ILE A N 1
ATOM 869 C CA . ILE A 1 116 ? -16.671 -12.996 36.496 1.00 90.06 116 ILE A CA 1
ATOM 870 C C . ILE A 1 116 ? -17.745 -13.190 35.430 1.00 90.06 116 ILE A C 1
ATOM 872 O O . ILE A 1 116 ? -17.693 -14.120 34.635 1.00 90.06 116 ILE A O 1
ATOM 876 N N . THR A 1 117 ? -18.704 -12.275 35.365 1.00 92.88 117 THR A N 1
ATOM 877 C CA . THR A 1 117 ? -19.739 -12.265 34.326 1.00 92.88 117 THR A CA 1
ATOM 878 C C . THR A 1 117 ? -19.484 -11.124 33.351 1.00 92.88 117 THR A C 1
ATOM 880 O O . THR A 1 117 ? -19.227 -9.997 33.774 1.00 92.88 117 THR A O 1
ATOM 883 N N . LEU A 1 118 ? -19.575 -11.401 32.052 1.00 94.00 118 LEU A N 1
ATOM 884 C CA . LEU A 1 118 ? -19.466 -10.424 30.973 1.00 94.00 118 LEU A CA 1
ATOM 885 C C . LEU A 1 118 ? -20.819 -10.276 30.273 1.00 94.00 118 LEU A C 1
ATOM 887 O O . LEU A 1 118 ? -21.433 -11.264 29.878 1.00 94.00 118 LEU A O 1
ATOM 891 N N . THR A 1 119 ? -21.252 -9.035 30.080 1.00 94.06 119 THR A N 1
ATOM 892 C CA . THR A 1 119 ? -22.387 -8.681 29.218 1.00 94.06 119 THR A CA 1
ATOM 893 C C . THR A 1 119 ? -21.926 -7.626 28.220 1.00 94.06 119 THR A C 1
ATOM 895 O O . THR A 1 119 ? -21.271 -6.660 28.612 1.00 94.06 119 THR A O 1
ATOM 898 N N . VAL A 1 120 ? -22.260 -7.794 26.940 1.00 94.81 120 VAL A N 1
ATOM 899 C CA . VAL A 1 120 ? -21.942 -6.827 25.875 1.00 94.81 120 VAL A CA 1
ATOM 900 C C . VAL A 1 120 ? -23.221 -6.454 25.138 1.00 94.81 120 VAL A C 1
ATOM 902 O O . VAL A 1 120 ? -23.910 -7.329 24.622 1.00 94.81 120 VAL A O 1
ATOM 905 N N . ALA A 1 121 ? -23.546 -5.168 25.087 1.00 94.12 121 ALA A N 1
ATOM 906 C CA . ALA A 1 121 ? -24.694 -4.631 24.369 1.00 94.12 121 ALA A CA 1
ATOM 907 C C . ALA A 1 121 ? -24.372 -4.349 22.889 1.00 94.12 121 ALA A C 1
ATOM 909 O O . ALA A 1 121 ? -23.213 -4.284 22.474 1.00 94.12 121 ALA A O 1
ATOM 910 N N . GLN A 1 122 ? -25.419 -4.171 22.078 1.00 92.75 122 GLN A N 1
ATOM 911 C CA . GLN A 1 122 ? -25.306 -3.950 20.629 1.00 92.75 122 GLN A CA 1
ATOM 912 C C . GLN A 1 122 ? -24.539 -2.665 20.273 1.00 92.75 122 GLN A C 1
ATOM 914 O O . GLN A 1 122 ? -23.852 -2.613 19.255 1.00 92.75 122 GLN A O 1
ATOM 919 N N . ASP A 1 123 ? -24.620 -1.638 21.118 1.00 90.56 123 ASP A N 1
ATOM 920 C CA . ASP A 1 123 ? -23.895 -0.367 20.988 1.00 90.56 123 ASP A CA 1
ATOM 921 C C . ASP A 1 123 ? -22.404 -0.469 21.383 1.00 90.56 123 ASP A C 1
ATOM 923 O O . ASP A 1 123 ? -21.673 0.524 21.354 1.00 90.56 123 ASP A O 1
ATOM 927 N N . GLY A 1 124 ? -21.942 -1.666 21.758 1.00 91.25 124 GLY A N 1
ATOM 928 C CA . GLY A 1 124 ? -20.576 -1.931 22.200 1.00 91.25 124 GLY A CA 1
ATOM 929 C C . GLY A 1 124 ? -20.328 -1.634 23.675 1.00 91.25 124 GLY A C 1
ATOM 930 O O . GLY A 1 124 ? -19.198 -1.827 24.132 1.00 91.25 124 GLY A O 1
ATOM 931 N N . THR A 1 125 ? -21.340 -1.190 24.425 1.00 94.06 125 THR A N 1
ATOM 932 C CA . THR A 1 125 ? -21.229 -1.008 25.872 1.00 94.06 125 THR A CA 1
ATOM 933 C C . THR A 1 125 ? -21.071 -2.373 26.531 1.00 94.06 125 THR A C 1
ATOM 935 O O . THR A 1 125 ? -21.866 -3.282 26.293 1.00 94.06 125 THR A O 1
ATOM 938 N N . PHE A 1 126 ? -20.036 -2.541 27.348 1.00 94.12 126 PHE A N 1
ATOM 939 C CA . PHE A 1 126 ? -19.807 -3.777 28.084 1.00 94.12 126 PHE A CA 1
ATOM 940 C C . PHE A 1 126 ? -19.878 -3.534 29.583 1.00 94.12 126 PHE A C 1
ATOM 942 O O . PHE A 1 126 ? -19.520 -2.464 30.080 1.00 94.12 126 PHE A O 1
ATOM 949 N N . LYS A 1 127 ? -20.297 -4.574 30.296 1.00 94.31 127 LYS A N 1
ATOM 950 C CA . LYS A 1 127 ? -20.327 -4.621 31.749 1.00 94.31 127 LYS A CA 1
ATOM 951 C C . LYS A 1 127 ? -19.700 -5.924 32.215 1.00 94.31 127 LYS A C 1
ATOM 953 O O . LYS A 1 127 ? -20.131 -7.006 31.812 1.00 94.31 127 LYS A O 1
ATOM 958 N N . ILE A 1 128 ? -18.671 -5.804 33.043 1.00 93.25 128 ILE A N 1
ATOM 959 C CA . ILE A 1 128 ? -18.011 -6.923 33.710 1.00 93.25 128 ILE A CA 1
ATOM 960 C C . ILE A 1 128 ? -18.357 -6.831 35.188 1.00 93.25 128 ILE A C 1
ATOM 962 O O . ILE A 1 128 ? -18.054 -5.819 35.817 1.00 93.25 128 ILE A O 1
ATOM 966 N N . THR A 1 129 ? -18.966 -7.873 35.742 1.00 92.56 129 THR A N 1
ATOM 967 C CA . THR A 1 129 ? -19.345 -7.926 37.159 1.00 92.56 129 THR A CA 1
ATOM 968 C C . THR A 1 129 ? -18.719 -9.121 37.851 1.00 92.56 129 THR A C 1
ATOM 970 O O . THR A 1 129 ? -18.662 -10.204 37.276 1.00 92.56 129 THR A O 1
ATOM 973 N N . SER A 1 130 ? -18.295 -8.947 39.099 1.00 91.69 130 SER A N 1
ATOM 974 C CA . SER A 1 130 ? -17.790 -10.033 39.941 1.00 91.69 130 SER A CA 1
ATOM 975 C C . SER A 1 130 ? -18.265 -9.869 41.390 1.00 91.69 130 SER A C 1
ATOM 977 O O . SER A 1 130 ? -18.256 -8.746 41.904 1.00 91.69 130 SER A O 1
ATOM 979 N N . PRO A 1 131 ? -18.653 -10.957 42.083 1.00 89.00 131 PRO A N 1
ATOM 980 C CA . PRO A 1 131 ? -18.977 -10.920 43.510 1.00 89.00 131 PRO A CA 1
ATOM 981 C C . PRO A 1 131 ? -17.732 -10.763 44.396 1.00 89.00 131 PRO A C 1
ATOM 983 O O . PRO A 1 131 ? -17.833 -10.329 45.541 1.00 89.00 131 PRO A O 1
ATOM 986 N N . THR A 1 132 ? -16.549 -11.103 43.884 1.00 88.56 132 THR A N 1
ATOM 987 C CA . THR A 1 132 ? -15.261 -10.950 44.572 1.00 88.56 132 THR A CA 1
ATOM 988 C C . THR A 1 132 ? -14.412 -9.882 43.890 1.00 88.56 132 THR A C 1
ATOM 990 O O . THR A 1 132 ? -14.567 -9.610 42.696 1.00 88.56 132 THR A O 1
ATOM 993 N N . ALA A 1 133 ? -13.495 -9.268 44.644 1.00 83.56 133 ALA A N 1
ATOM 994 C CA . ALA A 1 133 ? -12.548 -8.317 44.079 1.00 83.56 133 ALA A CA 1
ATOM 995 C C . ALA A 1 133 ? -11.728 -9.002 42.975 1.00 83.56 133 ALA A C 1
ATOM 997 O O . ALA A 1 133 ? -11.089 -10.029 43.210 1.00 83.56 133 ALA A O 1
ATOM 998 N N . MET A 1 134 ? -11.767 -8.437 41.768 1.00 82.50 134 MET A N 1
ATOM 999 C CA . MET A 1 134 ? -11.063 -8.991 40.615 1.00 82.50 134 MET A CA 1
ATOM 1000 C C . MET A 1 134 ? -9.546 -8.936 40.858 1.00 82.50 134 MET A C 1
ATOM 1002 O O . MET A 1 134 ? -9.008 -7.909 41.271 1.00 82.50 134 MET A O 1
ATOM 1006 N N . ALA A 1 135 ? -8.849 -10.047 40.615 1.00 76.94 135 ALA A N 1
ATOM 1007 C CA . ALA A 1 135 ? -7.413 -10.161 40.855 1.00 76.94 135 ALA A CA 1
ATOM 1008 C C . ALA A 1 135 ? -6.596 -9.943 39.569 1.00 76.94 135 ALA A C 1
ATOM 1010 O O . ALA A 1 135 ? -6.981 -10.376 38.485 1.00 76.94 135 ALA A O 1
ATOM 1011 N N . GLY A 1 136 ? -5.420 -9.322 39.701 1.00 78.31 136 GLY A N 1
ATOM 1012 C CA . GLY A 1 136 ? -4.449 -9.155 38.616 1.00 78.31 136 GLY A CA 1
ATOM 1013 C C . GLY A 1 136 ? -4.231 -7.705 38.176 1.00 78.31 136 GLY A C 1
ATOM 1014 O O . GLY A 1 136 ? -4.915 -6.787 38.607 1.00 78.31 136 GLY A O 1
ATOM 1015 N N . ALA A 1 137 ? -3.234 -7.503 37.311 1.00 72.38 137 ALA A N 1
ATOM 1016 C CA . ALA A 1 137 ? -2.811 -6.175 36.844 1.00 72.38 137 ALA A CA 1
ATOM 1017 C C . ALA A 1 137 ? -3.329 -5.811 35.439 1.00 72.38 137 ALA A C 1
ATOM 1019 O O . ALA A 1 137 ? -3.030 -4.738 34.925 1.00 72.38 137 ALA A O 1
ATOM 1020 N N . ARG A 1 138 ? -4.031 -6.724 34.755 1.00 85.38 138 ARG A N 1
ATOM 1021 C CA . ARG A 1 138 ? -4.489 -6.536 33.370 1.00 85.38 138 ARG A CA 1
ATOM 1022 C C . ARG A 1 138 ? -5.973 -6.840 33.279 1.00 85.38 138 ARG A C 1
ATOM 1024 O O . ARG A 1 138 ? -6.404 -7.865 33.791 1.00 85.38 138 ARG A O 1
ATOM 1031 N N . GLY A 1 139 ? -6.717 -6.002 32.567 1.00 86.44 139 GLY A N 1
ATOM 1032 C CA . GLY A 1 139 ? -8.128 -6.256 32.312 1.00 86.44 139 GLY A CA 1
ATOM 1033 C C . GLY A 1 139 ? -8.371 -7.397 31.326 1.00 86.44 139 GLY A C 1
ATOM 1034 O O . GLY A 1 139 ? -7.488 -7.788 30.541 1.00 86.44 139 GLY A O 1
ATOM 1035 N N . MET A 1 140 ? -9.589 -7.929 31.390 1.00 89.19 140 MET A N 1
ATOM 1036 C CA . MET A 1 140 ? -10.079 -9.039 30.575 1.00 89.19 140 MET A CA 1
ATOM 1037 C C . MET A 1 140 ? -10.067 -8.687 29.077 1.00 89.19 140 MET A C 1
ATOM 1039 O O . MET A 1 140 ? -10.298 -7.543 28.688 1.00 89.19 140 MET A O 1
ATOM 1043 N N . ARG A 1 141 ? -9.784 -9.671 28.213 1.00 92.44 141 ARG A N 1
ATOM 1044 C CA . ARG A 1 141 ? -9.945 -9.513 26.757 1.00 92.44 141 ARG A CA 1
ATOM 1045 C C . ARG A 1 141 ? -11.378 -9.862 26.382 1.00 92.44 141 ARG A C 1
ATOM 1047 O O . ARG A 1 141 ? -11.848 -10.939 26.730 1.00 92.44 141 ARG A O 1
ATOM 1054 N N . ILE A 1 142 ? -12.020 -8.970 25.649 1.00 91.88 142 ILE A N 1
ATOM 1055 C CA . ILE A 1 142 ? -13.349 -9.157 25.081 1.00 91.88 142 ILE A CA 1
ATOM 1056 C C . ILE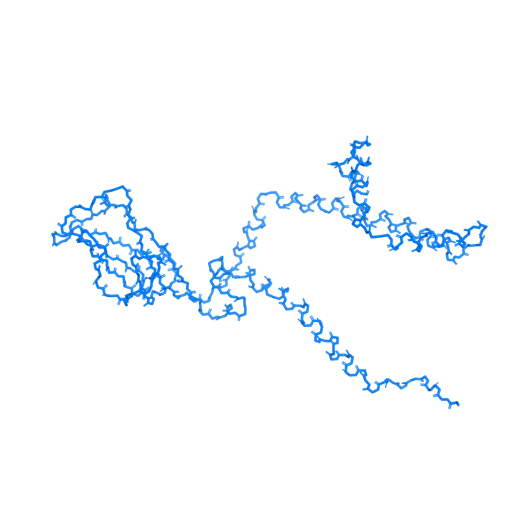 A 1 142 ? -13.166 -9.316 23.577 1.00 91.88 142 ILE A C 1
ATOM 1058 O O . ILE A 1 142 ? -12.472 -8.516 22.943 1.00 91.88 142 ILE A O 1
ATOM 1062 N N . PHE A 1 143 ? -13.763 -10.352 23.008 1.00 93.69 143 PHE A N 1
ATOM 1063 C CA . PHE A 1 143 ? -13.808 -10.546 21.567 1.00 93.69 143 PHE A CA 1
ATOM 1064 C C . PHE A 1 143 ? -15.228 -10.258 21.101 1.00 93.69 143 PHE A C 1
ATOM 1066 O O . PHE A 1 143 ? -16.182 -10.687 21.744 1.00 93.69 143 PHE A O 1
ATOM 1073 N N . ALA A 1 144 ? -15.371 -9.502 20.022 1.00 92.25 144 ALA A N 1
ATOM 1074 C CA . ALA A 1 144 ? -16.671 -9.158 19.474 1.00 92.25 144 ALA A CA 1
ATOM 1075 C C . ALA A 1 144 ? -16.637 -9.214 17.951 1.00 92.25 144 ALA A C 1
ATOM 1077 O O . ALA A 1 144 ? -15.657 -8.817 17.321 1.00 92.25 144 ALA A O 1
ATOM 1078 N N . GLN A 1 145 ? -17.719 -9.701 17.363 1.00 92.25 145 GLN A N 1
ATOM 1079 C CA . GLN A 1 145 ? -18.009 -9.540 15.949 1.00 92.25 145 GLN A CA 1
ATOM 1080 C C . GLN A 1 145 ? -18.791 -8.245 15.790 1.00 92.25 145 GLN A C 1
ATOM 1082 O O . GLN A 1 145 ? -19.902 -8.112 16.310 1.00 92.25 145 GLN A O 1
ATOM 1087 N N . SER A 1 146 ? -18.191 -7.274 15.116 1.00 90.81 146 SER A N 1
ATOM 1088 C CA . SER A 1 146 ? -18.796 -5.972 14.890 1.00 90.81 146 SER A CA 1
ATOM 1089 C C . SER A 1 146 ? -19.040 -5.720 13.413 1.00 90.81 146 SER A C 1
ATOM 1091 O O . SER A 1 146 ? -18.308 -6.201 12.546 1.00 90.81 146 SER A O 1
ATOM 1093 N N . VAL A 1 147 ? -20.073 -4.931 13.138 1.00 91.44 147 VAL A N 1
ATOM 1094 C CA . VAL A 1 147 ? -20.358 -4.393 11.815 1.00 91.44 147 VAL A CA 1
ATOM 1095 C C . VAL A 1 147 ? -20.249 -2.889 11.844 1.00 91.44 147 VAL A C 1
ATOM 1097 O O . VAL A 1 147 ? -20.892 -2.205 12.644 1.00 91.44 147 VAL A O 1
ATOM 1100 N N . THR A 1 148 ? -19.430 -2.386 10.930 1.00 88.88 148 THR A N 1
ATOM 1101 C CA . THR A 1 148 ? -19.137 -0.964 10.799 1.00 88.88 148 THR A CA 1
ATOM 1102 C C . THR A 1 148 ? -19.634 -0.473 9.441 1.00 88.88 148 THR A C 1
ATOM 1104 O O . THR A 1 148 ? -19.285 -1.073 8.419 1.00 88.88 148 THR A O 1
ATOM 1107 N N . PRO A 1 149 ? -20.431 0.611 9.388 1.00 88.81 149 PRO A N 1
ATOM 1108 C CA . PRO A 1 149 ? -20.862 1.212 8.128 1.00 88.81 149 PRO A CA 1
ATOM 1109 C C . PRO A 1 149 ? -19.685 1.650 7.249 1.00 88.81 149 PRO A C 1
ATOM 1111 O O . PRO A 1 149 ? -18.613 1.993 7.751 1.00 88.81 149 PRO A O 1
ATOM 1114 N N . ALA A 1 150 ? -19.897 1.696 5.931 1.00 89.44 150 ALA A N 1
ATOM 1115 C CA . ALA A 1 150 ? -18.906 2.204 4.985 1.00 89.44 150 ALA A CA 1
ATOM 1116 C C . ALA A 1 150 ? -18.463 3.630 5.363 1.00 89.44 150 ALA A C 1
ATOM 1118 O O . ALA A 1 150 ? -19.296 4.513 5.580 1.00 89.44 150 ALA A O 1
ATOM 1119 N N . LYS A 1 151 ? -17.145 3.856 5.447 1.00 87.75 151 LYS A N 1
ATOM 1120 C CA . LYS A 1 151 ? -16.567 5.140 5.857 1.00 87.75 151 LYS A CA 1
ATOM 1121 C C . LYS A 1 151 ? -15.481 5.549 4.874 1.00 87.75 151 LYS A C 1
ATOM 1123 O O . LYS A 1 151 ? -14.425 4.927 4.797 1.00 87.75 151 LYS A O 1
ATOM 1128 N N . PHE A 1 152 ? -15.727 6.647 4.169 1.00 92.00 152 PHE A N 1
ATOM 1129 C CA . PHE A 1 152 ? -14.736 7.258 3.294 1.00 92.00 152 PHE A CA 1
ATOM 1130 C C . PHE A 1 152 ? -13.996 8.379 4.020 1.00 92.00 152 PHE A C 1
ATOM 1132 O O . PHE A 1 152 ? -14.588 9.162 4.764 1.00 92.00 152 PHE A O 1
ATOM 1139 N N . THR A 1 153 ? -12.687 8.447 3.819 1.00 92.69 153 THR A N 1
ATOM 1140 C CA . THR A 1 153 ? -11.802 9.411 4.464 1.00 92.69 153 THR A CA 1
ATOM 1141 C C . THR A 1 153 ? -10.657 9.804 3.540 1.00 92.69 153 THR A C 1
ATOM 1143 O O . THR A 1 153 ? -10.208 9.032 2.699 1.00 92.69 153 THR A O 1
ATOM 1146 N N . VAL A 1 154 ? -10.141 11.015 3.733 1.00 95.00 154 VAL A N 1
ATOM 1147 C CA . VAL A 1 154 ? -8.917 11.512 3.083 1.00 95.00 154 VAL A CA 1
ATOM 1148 C C . VAL A 1 154 ? -7.727 11.562 4.045 1.00 95.00 154 VAL A C 1
ATOM 1150 O O . VAL A 1 154 ? -6.631 11.975 3.665 1.00 95.00 154 VAL A O 1
ATOM 1153 N N . SER A 1 155 ? -7.910 11.110 5.291 1.00 92.88 155 SER A N 1
ATOM 1154 C CA . SER A 1 155 ? -6.877 11.133 6.337 1.00 92.88 155 SER A CA 1
ATOM 1155 C C . SER A 1 155 ? -5.613 10.361 5.948 1.00 92.88 155 SER A C 1
ATOM 1157 O O . SER A 1 155 ? -4.517 10.740 6.358 1.00 92.88 155 SER A O 1
ATOM 1159 N N . ASN A 1 156 ? -5.741 9.328 5.110 1.00 92.19 156 ASN A N 1
ATOM 1160 C CA . ASN A 1 156 ? -4.608 8.572 4.576 1.00 92.19 156 ASN A CA 1
ATOM 1161 C C . ASN A 1 156 ? -3.631 9.467 3.802 1.00 92.19 156 ASN A C 1
ATOM 1163 O O . ASN A 1 156 ? -2.423 9.374 4.010 1.00 92.19 156 ASN A O 1
ATOM 1167 N N . TYR A 1 157 ? -4.140 10.376 2.965 1.00 93.12 157 TYR A N 1
ATOM 1168 C CA . TYR A 1 157 ? -3.306 11.316 2.216 1.00 93.12 157 TYR A CA 1
ATOM 1169 C C . TYR A 1 157 ? -2.607 12.300 3.147 1.00 93.12 157 TYR A C 1
ATOM 1171 O O . TYR A 1 157 ? -1.405 12.503 3.015 1.00 93.12 157 TYR A O 1
ATOM 1179 N N . GLY A 1 158 ? -3.326 12.856 4.128 1.00 92.44 158 GLY A N 1
ATOM 1180 C CA . GLY A 1 158 ? -2.733 13.742 5.134 1.00 92.44 158 GLY A CA 1
ATOM 1181 C C . GLY A 1 158 ? -1.612 13.057 5.922 1.00 92.44 158 GLY A C 1
ATOM 1182 O O . GLY A 1 158 ? -0.550 13.640 6.118 1.00 92.44 158 GLY A O 1
ATOM 1183 N N . ARG A 1 159 ? -1.807 11.786 6.296 1.00 90.88 159 ARG A N 1
ATOM 1184 C CA . ARG A 1 159 ? -0.799 10.974 6.990 1.00 90.88 159 ARG A CA 1
ATOM 1185 C C . ARG A 1 159 ? 0.449 10.739 6.138 1.00 90.88 159 ARG A C 1
ATOM 1187 O O . ARG A 1 159 ? 1.549 10.813 6.666 1.00 90.88 159 ARG A O 1
ATOM 1194 N N . VAL A 1 160 ? 0.285 10.450 4.848 1.00 90.56 160 VAL A N 1
ATOM 1195 C CA . VAL A 1 160 ? 1.404 10.173 3.932 1.00 90.56 160 VAL A CA 1
ATOM 1196 C C . VAL A 1 160 ? 2.136 11.456 3.540 1.00 90.56 160 VAL A C 1
ATOM 1198 O O . VAL A 1 160 ? 3.358 11.493 3.596 1.00 90.56 160 VAL A O 1
ATOM 1201 N N . LEU A 1 161 ? 1.412 12.520 3.189 1.00 90.88 161 LEU A N 1
ATOM 1202 C CA . LEU A 1 161 ? 2.001 13.808 2.804 1.00 90.88 161 LEU A CA 1
ATOM 1203 C C . LEU A 1 161 ? 2.656 14.529 3.988 1.00 90.88 161 LEU A C 1
ATOM 1205 O O . LEU A 1 161 ? 3.643 15.233 3.799 1.00 90.88 161 LEU A O 1
ATOM 1209 N N . GLY A 1 162 ? 2.126 14.336 5.198 1.00 91.75 162 GLY A N 1
ATOM 1210 C CA . GLY A 1 162 ? 2.727 14.820 6.439 1.00 91.75 162 GLY A CA 1
ATOM 1211 C C . GLY A 1 162 ? 3.812 13.904 7.012 1.00 91.75 162 GLY A C 1
ATOM 1212 O O . GLY A 1 162 ? 4.421 14.265 8.016 1.00 91.75 162 GLY A O 1
ATOM 1213 N N . ALA A 1 163 ? 4.057 12.728 6.420 1.00 91.88 163 ALA A N 1
ATOM 1214 C CA . ALA A 1 163 ? 5.082 11.810 6.904 1.00 91.88 163 ALA A CA 1
ATOM 1215 C C . ALA A 1 163 ? 6.482 12.398 6.693 1.00 91.88 163 ALA A C 1
ATOM 1217 O O . ALA A 1 163 ? 6.824 12.896 5.615 1.00 91.88 163 ALA A O 1
ATOM 1218 N N . GLU A 1 164 ? 7.321 12.302 7.722 1.00 90.50 164 GLU A N 1
ATOM 1219 C CA . GLU A 1 164 ? 8.689 12.797 7.656 1.00 90.50 164 GLU A CA 1
ATOM 1220 C C . GLU A 1 164 ? 9.480 12.082 6.548 1.00 90.50 164 GLU A C 1
ATOM 1222 O O . GLU A 1 164 ? 9.430 10.863 6.391 1.00 90.50 164 GLU A O 1
ATOM 1227 N N . GLY A 1 165 ? 10.210 12.860 5.745 1.00 89.31 165 GLY A N 1
ATOM 1228 C CA . GLY A 1 165 ? 11.076 12.335 4.690 1.00 89.31 165 GLY A CA 1
ATOM 1229 C C . GLY A 1 165 ? 10.415 12.110 3.327 1.00 89.31 165 GLY A C 1
ATOM 1230 O O . GLY A 1 165 ? 11.155 11.939 2.356 1.00 89.31 165 GLY A O 1
ATOM 1231 N N . ILE A 1 166 ? 9.083 12.194 3.186 1.00 92.69 166 ILE A N 1
ATOM 1232 C CA . ILE A 1 166 ? 8.432 11.955 1.882 1.00 92.69 166 ILE A CA 1
ATOM 1233 C C . ILE A 1 166 ? 8.822 12.994 0.824 1.00 92.69 166 ILE A C 1
ATOM 1235 O O . ILE A 1 166 ? 9.163 12.635 -0.302 1.00 92.69 166 ILE A O 1
ATOM 1239 N N . GLY A 1 167 ? 8.871 14.278 1.197 1.00 91.31 167 GLY A N 1
ATOM 1240 C CA . GLY A 1 167 ? 9.296 15.348 0.291 1.00 91.31 167 GLY A CA 1
ATOM 1241 C C . GLY A 1 167 ? 10.748 15.178 -0.158 1.00 91.31 167 GLY A C 1
ATOM 1242 O O . GLY A 1 167 ? 11.072 15.370 -1.328 1.00 91.31 167 GLY A O 1
ATOM 1243 N N . ARG A 1 168 ? 11.624 14.725 0.748 1.00 91.81 168 ARG A N 1
ATOM 1244 C CA . ARG A 1 168 ? 13.023 14.427 0.420 1.00 91.81 168 ARG A CA 1
ATOM 1245 C C . ARG A 1 168 ? 13.135 13.214 -0.502 1.00 91.81 168 ARG A C 1
ATOM 1247 O O . ARG A 1 168 ? 13.880 13.270 -1.471 1.00 91.81 168 ARG A O 1
ATOM 1254 N N . ALA A 1 169 ? 12.386 12.143 -0.241 1.00 91.81 169 ALA A N 1
ATOM 1255 C CA . ALA A 1 169 ? 12.349 10.969 -1.112 1.00 91.81 169 ALA A CA 1
ATOM 1256 C C . ALA A 1 169 ? 11.857 11.322 -2.527 1.00 91.81 169 ALA A C 1
ATOM 1258 O O . ALA A 1 169 ? 12.437 10.867 -3.516 1.00 91.81 169 ALA A O 1
ATOM 1259 N N . PHE A 1 170 ? 10.844 12.187 -2.627 1.00 93.94 170 PHE A N 1
ATOM 1260 C CA . PHE A 1 170 ? 10.341 12.702 -3.897 1.00 93.94 170 PHE A CA 1
ATOM 1261 C C . PHE A 1 170 ? 11.416 13.493 -4.660 1.00 93.94 170 PHE A C 1
ATOM 1263 O O . PHE A 1 170 ? 11.712 13.173 -5.812 1.00 93.94 170 PHE A O 1
ATOM 1270 N N . LEU A 1 171 ? 12.078 14.452 -4.003 1.00 93.75 171 LEU A N 1
ATOM 1271 C CA . LEU A 1 171 ? 13.159 15.233 -4.618 1.00 93.75 171 LEU A CA 1
ATOM 1272 C C . LEU A 1 171 ? 14.366 14.374 -5.012 1.00 93.75 171 LEU A C 1
ATOM 1274 O O . LEU A 1 171 ? 14.921 14.571 -6.092 1.00 93.75 171 LEU A O 1
ATOM 1278 N N . ASN A 1 172 ? 14.752 13.396 -4.190 1.00 92.25 172 ASN A N 1
ATOM 1279 C CA . ASN A 1 172 ? 15.818 12.448 -4.525 1.00 92.25 172 ASN A CA 1
ATOM 1280 C C . ASN A 1 172 ? 15.460 11.657 -5.794 1.00 92.25 172 ASN A C 1
ATOM 1282 O O . ASN A 1 172 ? 16.289 11.505 -6.688 1.00 92.25 172 ASN A O 1
ATOM 1286 N N . THR A 1 173 ? 14.208 11.203 -5.905 1.00 93.88 173 THR A N 1
ATOM 1287 C CA . THR A 1 173 ? 13.718 10.466 -7.079 1.00 93.88 173 THR A CA 1
ATOM 1288 C C . THR A 1 173 ? 13.725 11.339 -8.332 1.00 93.88 173 THR A C 1
ATOM 1290 O O . THR A 1 173 ? 14.163 10.885 -9.388 1.00 93.88 173 THR A O 1
ATOM 1293 N N . MET A 1 174 ? 13.307 12.604 -8.237 1.00 95.38 174 MET A N 1
ATOM 1294 C CA . MET A 1 174 ? 13.400 13.555 -9.356 1.00 95.38 174 MET A CA 1
ATOM 1295 C C . MET A 1 174 ? 14.851 13.814 -9.768 1.00 95.38 174 MET A C 1
ATOM 1297 O O . MET A 1 174 ? 15.176 13.778 -10.952 1.00 95.38 174 MET A O 1
ATOM 1301 N N . THR A 1 175 ? 15.728 14.024 -8.785 1.00 93.62 175 THR A N 1
ATOM 1302 C CA . THR A 1 175 ? 17.161 14.277 -9.000 1.00 93.62 175 THR A CA 1
ATOM 1303 C C . THR A 1 175 ? 17.840 13.112 -9.717 1.00 93.62 175 THR A C 1
ATOM 1305 O O . THR A 1 175 ? 18.766 13.320 -10.492 1.00 93.62 175 THR A O 1
ATOM 1308 N N . VAL A 1 176 ? 17.373 11.885 -9.492 1.00 92.69 176 VAL A N 1
ATOM 1309 C CA . VAL A 1 176 ? 17.854 10.689 -10.193 1.00 92.69 176 VAL A CA 1
ATOM 1310 C C . VAL A 1 176 ? 17.215 10.533 -11.574 1.00 92.69 176 VAL A C 1
ATOM 1312 O O . VAL A 1 176 ? 17.917 10.359 -12.564 1.00 92.69 176 VAL A O 1
ATOM 1315 N N . SER A 1 177 ? 15.885 10.594 -11.653 1.00 95.12 177 SER A N 1
ATOM 1316 C CA . SER A 1 177 ? 15.134 10.234 -12.864 1.00 95.12 177 SER A CA 1
ATOM 1317 C C . SER A 1 177 ? 15.258 11.248 -14.002 1.00 95.12 177 SER A C 1
ATOM 1319 O O . SER A 1 177 ? 15.258 10.850 -15.167 1.00 95.12 177 SER A O 1
ATOM 1321 N N . ILE A 1 178 ? 15.395 12.544 -13.703 1.00 95.69 178 ILE A N 1
ATOM 1322 C CA . ILE A 1 178 ? 15.505 13.579 -14.742 1.00 95.69 178 ILE A CA 1
ATOM 1323 C C . ILE A 1 178 ? 16.824 13.431 -15.526 1.00 95.69 178 ILE A C 1
ATOM 1325 O O . ILE A 1 178 ? 16.761 13.292 -16.747 1.00 95.69 178 ILE A O 1
ATOM 1329 N N . PRO A 1 179 ? 18.017 13.377 -14.898 1.00 94.12 179 PRO A N 1
ATOM 1330 C CA . PRO A 1 179 ? 19.259 13.155 -15.641 1.00 94.12 179 PRO A CA 1
ATOM 1331 C C . PRO A 1 179 ? 19.306 11.788 -16.331 1.00 94.12 179 PRO A C 1
ATOM 1333 O O . PRO A 1 179 ? 19.673 11.726 -17.504 1.00 94.12 179 PRO A O 1
ATOM 1336 N N . ALA A 1 180 ? 18.850 10.725 -15.655 1.00 93.50 180 ALA A N 1
ATOM 1337 C CA . ALA A 1 180 ? 18.845 9.359 -16.191 1.00 93.50 180 ALA A CA 1
ATOM 1338 C C . ALA A 1 180 ? 17.929 9.178 -17.418 1.00 93.50 180 ALA A C 1
ATOM 1340 O O . ALA A 1 180 ? 18.056 8.202 -18.150 1.00 93.50 180 ALA A O 1
ATOM 1341 N N . THR A 1 181 ? 17.003 10.106 -17.670 1.00 95.19 181 THR A N 1
ATOM 1342 C CA . THR A 1 181 ? 16.181 10.112 -18.890 1.00 95.19 181 THR A CA 1
ATOM 1343 C C . THR A 1 181 ? 16.737 11.070 -19.934 1.00 95.19 181 THR A C 1
ATOM 1345 O O . THR A 1 181 ? 16.913 10.686 -21.088 1.00 95.19 181 THR A O 1
ATOM 1348 N N . VAL A 1 182 ? 17.068 12.302 -19.546 1.00 96.50 182 VAL A N 1
ATOM 1349 C CA . VAL A 1 182 ? 17.508 13.341 -20.485 1.00 96.50 182 VAL A CA 1
ATOM 1350 C C . VAL A 1 182 ? 18.861 13.005 -21.112 1.00 96.50 182 VAL A C 1
ATOM 1352 O O . VAL A 1 182 ? 18.989 13.077 -22.334 1.00 96.50 182 VAL A O 1
ATOM 1355 N N . ILE A 1 183 ? 19.862 12.617 -20.315 1.00 94.69 183 ILE A N 1
ATOM 1356 C CA . ILE A 1 183 ? 21.225 12.386 -20.820 1.00 94.69 183 ILE A CA 1
ATOM 1357 C C . ILE A 1 183 ? 21.243 11.227 -21.830 1.00 94.69 183 ILE A C 1
ATOM 1359 O O . ILE A 1 183 ? 21.714 11.447 -22.953 1.00 94.69 183 ILE A O 1
ATOM 1363 N N . PRO A 1 184 ? 20.686 10.034 -21.527 1.00 93.81 184 PRO A N 1
ATOM 1364 C CA . PRO A 1 184 ? 20.693 8.937 -22.489 1.00 93.81 184 PRO A CA 1
ATOM 1365 C C . PRO A 1 184 ? 19.876 9.239 -23.742 1.00 93.81 184 PRO A C 1
ATOM 1367 O O . PRO A 1 184 ? 20.314 8.882 -24.832 1.00 93.81 184 PRO A O 1
ATOM 1370 N N . ILE A 1 185 ? 18.734 9.931 -23.628 1.00 96.88 185 ILE A N 1
ATOM 1371 C CA . ILE A 1 185 ? 17.922 10.307 -24.796 1.00 96.88 185 ILE A CA 1
ATOM 1372 C C . ILE A 1 185 ? 18.696 11.248 -25.718 1.00 96.88 185 ILE A C 1
ATOM 1374 O O . ILE A 1 185 ? 18.684 11.041 -26.929 1.00 96.88 185 ILE A O 1
ATOM 1378 N N . LEU A 1 186 ? 19.384 12.257 -25.176 1.00 97.50 186 LEU A N 1
ATOM 1379 C CA . LEU A 1 186 ? 20.165 13.192 -25.988 1.00 97.50 186 LEU A CA 1
ATOM 1380 C C . LEU A 1 186 ? 21.299 12.478 -26.732 1.00 97.50 186 LEU A C 1
ATOM 1382 O O . LEU A 1 186 ? 21.442 12.647 -27.944 1.00 97.50 186 LEU A O 1
ATOM 138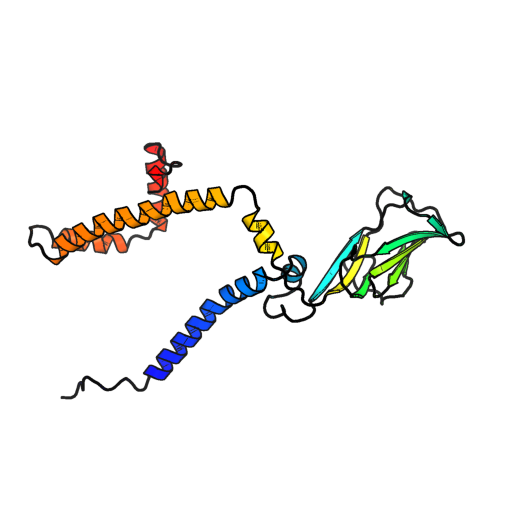6 N N . VAL A 1 187 ? 22.066 11.632 -26.038 1.00 96.12 187 VAL A N 1
ATOM 1387 C CA . VAL A 1 187 ? 23.146 10.845 -26.657 1.00 96.12 187 VAL A CA 1
ATOM 1388 C C . VAL A 1 187 ? 22.585 9.873 -27.702 1.00 96.12 187 VAL A C 1
ATOM 1390 O O . VAL A 1 187 ? 23.104 9.797 -28.818 1.00 96.12 187 VAL A O 1
ATOM 1393 N N . ALA A 1 188 ? 21.495 9.174 -27.377 1.00 95.38 188 ALA A N 1
ATOM 1394 C CA . ALA A 1 188 ? 20.833 8.247 -28.288 1.00 95.38 188 ALA A CA 1
ATOM 1395 C C . ALA A 1 188 ? 20.267 8.957 -29.522 1.00 95.38 188 ALA A C 1
ATOM 1397 O O . ALA A 1 188 ? 20.362 8.412 -30.617 1.00 95.38 188 ALA A O 1
ATOM 1398 N N . ALA A 1 189 ? 19.732 10.172 -29.385 1.00 96.88 189 ALA A N 1
ATOM 1399 C CA . ALA A 1 189 ? 19.217 10.955 -30.504 1.00 96.88 189 ALA A CA 1
ATOM 1400 C C . ALA A 1 189 ? 20.330 11.330 -31.497 1.00 96.88 189 ALA A C 1
ATOM 1402 O O . ALA A 1 189 ? 20.151 11.162 -32.705 1.00 96.88 189 ALA A O 1
ATOM 1403 N N . PHE A 1 190 ? 21.499 11.762 -31.007 1.00 95.62 190 PHE A N 1
ATOM 1404 C CA . PHE A 1 190 ? 22.655 12.032 -31.871 1.00 95.62 190 PHE A CA 1
ATOM 1405 C C . PHE A 1 190 ? 23.171 10.763 -32.559 1.00 95.62 190 PHE A C 1
ATOM 1407 O O . PHE A 1 190 ? 23.403 10.769 -33.771 1.00 95.62 190 PHE A O 1
ATOM 1414 N N . ALA A 1 191 ? 23.300 9.662 -31.812 1.00 94.19 191 ALA A N 1
ATOM 1415 C CA . ALA A 1 191 ? 23.714 8.377 -32.370 1.00 94.19 191 ALA A CA 1
ATOM 1416 C C . ALA A 1 191 ? 22.714 7.863 -33.420 1.00 94.19 191 ALA A C 1
ATOM 1418 O O . ALA A 1 191 ? 23.117 7.412 -34.491 1.00 94.19 191 ALA A O 1
ATOM 1419 N N . ALA A 1 192 ? 21.413 7.981 -33.150 1.00 95.25 192 ALA A N 1
ATOM 1420 C CA . ALA A 1 192 ? 20.353 7.588 -34.069 1.00 95.25 192 ALA A CA 1
ATOM 1421 C C . ALA A 1 192 ? 20.391 8.413 -35.358 1.00 95.25 192 ALA A C 1
ATOM 1423 O O . ALA A 1 192 ? 20.269 7.840 -36.438 1.00 95.25 192 ALA A O 1
ATOM 1424 N N . TYR A 1 193 ? 20.616 9.729 -35.273 1.00 95.19 193 TYR A N 1
ATOM 1425 C CA . TYR A 1 193 ? 20.759 10.571 -36.460 1.00 95.19 193 TYR A CA 1
ATOM 1426 C C . TYR A 1 193 ? 21.944 10.125 -37.328 1.00 95.19 193 TYR A C 1
ATOM 1428 O O . TYR A 1 193 ? 21.772 9.889 -38.525 1.00 95.19 193 TYR A O 1
ATOM 1436 N N . ALA A 1 194 ? 23.120 9.935 -36.721 1.00 94.31 194 ALA A N 1
ATOM 1437 C CA . ALA A 1 194 ? 24.308 9.473 -37.436 1.00 94.31 194 ALA A CA 1
ATOM 1438 C C . ALA A 1 194 ? 24.088 8.092 -38.078 1.00 94.31 194 ALA A C 1
ATOM 1440 O O . ALA A 1 194 ? 24.413 7.887 -39.246 1.00 94.31 194 ALA A O 1
ATOM 1441 N N . LEU A 1 195 ? 23.484 7.149 -37.350 1.00 93.75 195 LEU A N 1
ATOM 1442 C CA . LEU A 1 195 ? 23.231 5.794 -37.845 1.00 93.75 195 LEU A CA 1
ATOM 1443 C C . LEU A 1 195 ? 22.103 5.714 -38.877 1.00 93.75 195 LEU A C 1
ATOM 1445 O O . LEU A 1 195 ? 22.098 4.776 -39.677 1.00 93.75 195 LEU A O 1
ATOM 1449 N N . ALA A 1 196 ? 21.148 6.642 -38.873 1.00 93.38 196 ALA A N 1
ATOM 1450 C CA . ALA A 1 196 ? 20.056 6.672 -39.840 1.00 93.38 196 ALA A CA 1
ATOM 1451 C C . ALA A 1 196 ? 20.472 7.347 -41.154 1.00 93.38 196 ALA A C 1
ATOM 1453 O O . ALA A 1 196 ? 20.158 6.817 -42.221 1.00 93.38 196 ALA A O 1
ATOM 1454 N N . TRP A 1 197 ? 21.204 8.465 -41.075 1.00 93.19 197 TRP A N 1
ATOM 1455 C CA . TRP A 1 197 ? 21.393 9.376 -42.210 1.00 93.19 197 TRP A CA 1
ATOM 1456 C C . TRP A 1 197 ? 22.831 9.512 -42.718 1.00 93.19 197 TRP A C 1
ATOM 1458 O O . TRP A 1 197 ? 23.013 9.996 -43.831 1.00 93.19 197 TRP A O 1
ATOM 1468 N N . MET A 1 198 ? 23.853 9.104 -41.958 1.00 94.50 198 MET A N 1
ATOM 1469 C CA . MET A 1 198 ? 25.248 9.203 -42.408 1.00 94.50 198 MET A CA 1
ATOM 1470 C C . MET A 1 198 ? 25.767 7.867 -42.947 1.00 94.50 198 MET A C 1
ATOM 1472 O O . MET A 1 198 ? 25.479 6.791 -42.416 1.00 94.50 198 MET A O 1
ATOM 1476 N N . GLU A 1 199 ? 26.588 7.941 -43.991 1.00 90.94 199 GLU A N 1
ATOM 1477 C CA . GLU A 1 199 ? 27.294 6.796 -44.562 1.00 90.94 199 GLU A CA 1
ATOM 1478 C C . GLU A 1 199 ? 28.755 6.818 -44.113 1.00 90.94 199 GLU A C 1
ATOM 1480 O O . GLU A 1 199 ? 29.490 7.765 -44.384 1.00 90.94 199 GLU A O 1
ATOM 1485 N N . PHE A 1 200 ? 29.181 5.783 -43.390 1.00 95.06 200 PHE A N 1
ATOM 1486 C CA . PHE A 1 200 ? 30.557 5.639 -42.921 1.00 95.06 200 PHE A CA 1
ATOM 1487 C C . PHE A 1 200 ? 30.922 4.153 -42.761 1.00 95.06 200 PHE A C 1
ATOM 1489 O O . PHE A 1 200 ? 30.038 3.311 -42.539 1.00 95.06 200 PHE A O 1
ATOM 1496 N N . PRO A 1 201 ? 32.213 3.792 -42.881 1.00 93.31 201 PRO A N 1
ATOM 1497 C CA . PRO A 1 201 ? 32.647 2.403 -42.757 1.00 93.31 201 PRO A CA 1
ATOM 1498 C C . PRO A 1 201 ? 32.389 1.867 -41.338 1.00 93.31 201 PRO A C 1
ATOM 1500 O O . PRO A 1 201 ? 32.705 2.520 -40.350 1.00 93.31 201 PRO A O 1
ATOM 1503 N N . GLY A 1 202 ? 31.809 0.665 -41.230 1.00 94.00 202 GLY A N 1
ATOM 1504 C CA . GLY A 1 202 ? 31.507 0.012 -39.944 1.00 94.00 202 GLY A CA 1
ATOM 1505 C C . GLY A 1 202 ? 30.096 0.251 -39.382 1.00 94.00 202 GLY A C 1
ATOM 1506 O O . GLY A 1 202 ? 29.735 -0.380 -38.388 1.00 94.00 202 GLY A O 1
ATOM 1507 N N . ARG A 1 203 ? 29.256 1.068 -40.039 1.00 93.88 203 ARG A N 1
ATOM 1508 C CA . ARG A 1 203 ? 27.854 1.335 -39.642 1.00 93.88 203 ARG A CA 1
ATOM 1509 C C . ARG A 1 203 ? 27.053 0.060 -39.340 1.00 93.88 203 ARG A C 1
ATOM 1511 O O . ARG A 1 203 ? 26.391 -0.020 -38.310 1.00 93.88 203 ARG A O 1
ATOM 1518 N N . ALA A 1 204 ? 27.139 -0.948 -40.211 1.00 93.19 204 ALA A N 1
ATOM 1519 C CA . ALA A 1 204 ? 26.401 -2.204 -40.053 1.00 93.19 204 ALA A CA 1
ATOM 1520 C C . ALA A 1 204 ? 26.817 -2.995 -38.798 1.00 93.19 204 ALA A C 1
ATOM 1522 O O . ALA A 1 204 ? 25.964 -3.597 -38.150 1.00 93.19 204 ALA A O 1
ATOM 1523 N N . LEU A 1 205 ? 28.102 -2.952 -38.418 1.00 96.19 205 LEU A N 1
ATOM 1524 C CA . LEU A 1 205 ? 28.597 -3.616 -37.208 1.00 96.19 205 LEU A CA 1
ATOM 1525 C C . LEU A 1 205 ? 28.090 -2.921 -35.941 1.00 96.19 205 LEU A C 1
ATOM 1527 O O . LEU A 1 205 ? 27.688 -3.599 -35.000 1.00 96.19 205 LEU A O 1
ATOM 1531 N N . ILE A 1 206 ? 28.050 -1.584 -35.926 1.00 95.06 206 ILE A N 1
ATOM 1532 C CA . ILE A 1 206 ? 27.504 -0.817 -34.796 1.00 95.06 206 ILE A CA 1
ATOM 1533 C C . ILE A 1 206 ? 26.008 -1.096 -34.635 1.00 95.06 206 ILE A C 1
ATOM 1535 O O . ILE A 1 206 ? 25.557 -1.359 -33.522 1.00 95.06 206 ILE A O 1
ATOM 1539 N N . ILE A 1 207 ? 25.246 -1.105 -35.735 1.00 93.69 207 ILE A N 1
ATOM 1540 C CA . ILE A 1 207 ? 23.816 -1.449 -35.706 1.00 93.69 207 ILE A CA 1
ATOM 1541 C C . ILE A 1 207 ? 23.619 -2.866 -35.154 1.00 93.69 207 ILE A C 1
ATOM 1543 O O . ILE A 1 207 ? 22.815 -3.057 -34.243 1.00 93.69 207 ILE A O 1
ATOM 1547 N N . ALA A 1 208 ? 24.378 -3.846 -35.655 1.00 95.12 208 ALA A N 1
ATOM 1548 C CA . ALA A 1 208 ? 24.311 -5.219 -35.162 1.00 95.12 208 ALA A CA 1
ATOM 1549 C C . ALA A 1 208 ? 24.662 -5.317 -33.666 1.00 95.12 208 ALA A C 1
ATOM 1551 O O . ALA A 1 208 ? 23.994 -6.042 -32.933 1.00 95.12 208 ALA A O 1
ATOM 1552 N N . GLY A 1 209 ? 25.656 -4.555 -33.199 1.00 95.81 209 GLY A N 1
ATOM 1553 C CA . GLY A 1 209 ? 26.033 -4.484 -31.787 1.00 95.81 209 GLY A CA 1
ATOM 1554 C C . GLY A 1 209 ? 24.931 -3.903 -30.900 1.00 95.81 209 GLY A C 1
ATOM 1555 O O . GLY A 1 209 ? 24.586 -4.510 -29.890 1.00 95.81 209 GLY A O 1
ATOM 1556 N N . VAL A 1 210 ? 24.329 -2.774 -31.293 1.00 93.69 210 VAL A N 1
ATOM 1557 C CA . VAL A 1 210 ? 23.209 -2.159 -30.556 1.00 93.69 210 VAL A CA 1
ATOM 1558 C C . VAL A 1 210 ? 22.033 -3.128 -30.461 1.00 93.69 210 VAL A C 1
ATOM 1560 O O . VAL A 1 210 ? 21.514 -3.349 -29.371 1.00 93.69 210 VAL A O 1
ATOM 1563 N N . VAL A 1 211 ? 21.647 -3.754 -31.577 1.00 93.88 211 VAL A N 1
ATOM 1564 C CA . VAL A 1 211 ? 20.557 -4.743 -31.596 1.00 93.88 211 VAL A CA 1
ATOM 1565 C C . VAL A 1 211 ? 20.904 -5.965 -30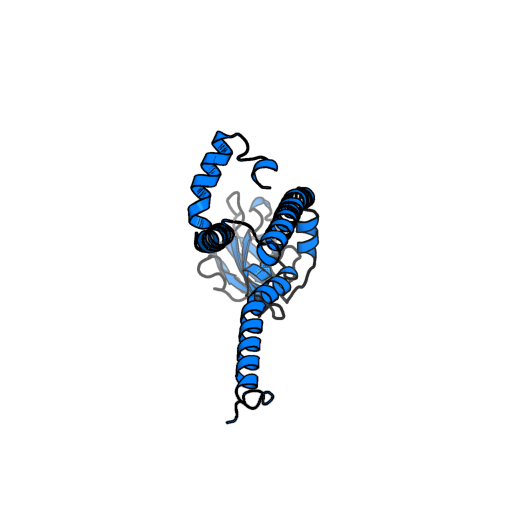.742 1.00 93.88 211 VAL A C 1
ATOM 1567 O O . VAL A 1 211 ? 20.060 -6.437 -29.985 1.00 93.88 211 VAL A O 1
ATOM 1570 N N . GLY A 1 212 ? 22.144 -6.453 -30.808 1.00 95.38 212 GLY A N 1
ATOM 1571 C CA . GLY A 1 212 ? 22.614 -7.568 -29.987 1.00 95.38 212 GLY A CA 1
ATOM 1572 C C . GLY A 1 212 ? 22.576 -7.264 -28.487 1.00 95.38 212 GLY A C 1
ATOM 1573 O O . GLY A 1 212 ? 22.192 -8.124 -27.698 1.00 95.38 212 GLY A O 1
ATOM 1574 N N . LEU A 1 213 ? 22.896 -6.031 -28.086 1.00 92.38 213 LEU A N 1
ATOM 1575 C CA . LEU A 1 213 ? 22.837 -5.604 -26.685 1.00 92.38 213 LEU A CA 1
ATOM 1576 C C . LEU A 1 213 ? 21.405 -5.562 -26.132 1.00 92.38 213 LEU A C 1
ATOM 1578 O O . LEU A 1 213 ? 21.227 -5.804 -24.941 1.00 92.38 213 LEU A O 1
ATOM 1582 N N . LEU A 1 214 ? 20.382 -5.344 -26.969 1.00 92.12 214 LEU A N 1
ATOM 1583 C CA . LEU A 1 214 ? 18.975 -5.405 -26.539 1.00 92.12 214 LEU A CA 1
ATOM 1584 C C . LEU A 1 214 ? 18.535 -6.816 -26.120 1.00 92.12 214 LEU A C 1
ATOM 1586 O O . LEU A 1 214 ? 17.549 -6.961 -25.400 1.00 92.12 214 LEU A O 1
ATOM 1590 N N . VAL A 1 215 ? 19.250 -7.854 -26.565 1.00 94.50 215 VAL A N 1
ATOM 1591 C CA . VAL A 1 215 ? 18.962 -9.251 -26.206 1.00 94.50 215 VAL A CA 1
ATOM 1592 C C . VAL A 1 215 ? 19.428 -9.565 -24.784 1.00 94.50 215 VAL A C 1
ATOM 1594 O O . VAL A 1 215 ? 18.917 -10.498 -24.164 1.00 94.50 215 VAL A O 1
ATOM 1597 N N . VAL A 1 216 ? 20.385 -8.799 -24.249 1.00 91.12 216 VAL A N 1
ATOM 1598 C CA . VAL A 1 216 ? 20.953 -9.055 -22.924 1.00 91.12 216 VAL A CA 1
ATOM 1599 C C . VAL A 1 216 ? 19.899 -8.768 -21.848 1.00 91.12 216 VAL A C 1
ATOM 1601 O O . VAL A 1 216 ? 19.448 -7.629 -21.713 1.00 91.12 216 VAL A O 1
ATOM 1604 N N . PRO A 1 217 ? 19.523 -9.765 -21.028 1.00 92.56 217 PRO A N 1
ATOM 1605 C CA . PRO A 1 217 ? 18.616 -9.545 -19.914 1.00 92.56 217 PRO A CA 1
ATOM 1606 C C . PRO A 1 217 ? 19.247 -8.599 -18.891 1.00 92.56 217 PRO A C 1
ATOM 1608 O O . PRO A 1 217 ? 20.329 -8.872 -18.363 1.00 92.56 217 PRO A O 1
ATOM 1611 N N . LEU A 1 218 ? 18.544 -7.515 -18.555 1.00 88.25 218 LEU A N 1
ATOM 1612 C CA . LEU A 1 218 ? 19.021 -6.513 -17.595 1.00 88.25 218 LEU A CA 1
ATOM 1613 C C . LEU A 1 218 ? 19.370 -7.132 -16.230 1.00 88.25 218 LEU A C 1
ATOM 1615 O O . LEU A 1 218 ? 20.306 -6.703 -15.558 1.00 88.25 218 LEU A O 1
ATOM 1619 N N . GLN A 1 219 ? 18.658 -8.190 -15.840 1.00 91.25 219 GLN A N 1
ATOM 1620 C CA . GLN A 1 219 ? 18.872 -8.911 -14.588 1.00 91.25 219 GLN A CA 1
ATOM 1621 C C . GLN A 1 219 ? 20.264 -9.560 -14.517 1.00 91.25 219 GLN A C 1
ATOM 1623 O O . GLN A 1 219 ? 20.850 -9.611 -13.437 1.00 91.25 219 GLN A O 1
ATOM 1628 N N . LEU A 1 220 ? 20.821 -10.013 -15.650 1.00 93.31 220 LEU A N 1
ATOM 1629 C CA . LEU A 1 220 ? 22.172 -10.588 -15.702 1.00 93.31 220 LEU A CA 1
ATOM 1630 C C . LEU A 1 220 ? 23.259 -9.514 -15.570 1.00 93.31 220 LEU A C 1
ATOM 1632 O O . LEU A 1 220 ? 24.336 -9.788 -15.042 1.00 93.31 220 LEU A O 1
ATOM 1636 N N . ALA A 1 221 ? 22.971 -8.287 -16.006 1.00 89.12 221 ALA A N 1
ATOM 1637 C CA . ALA A 1 221 ? 23.912 -7.173 -15.952 1.00 89.12 221 ALA A CA 1
ATOM 1638 C C . ALA A 1 221 ? 24.027 -6.535 -14.554 1.00 89.12 221 ALA A C 1
ATOM 1640 O O . ALA A 1 221 ? 25.036 -5.897 -14.256 1.00 89.12 221 ALA A O 1
ATOM 1641 N N . LEU A 1 222 ? 23.039 -6.729 -13.671 1.00 90.56 222 LEU A N 1
ATOM 1642 C CA . LEU A 1 222 ? 22.960 -6.022 -12.388 1.00 90.56 222 LEU A CA 1
ATOM 1643 C C . LEU A 1 222 ? 24.135 -6.330 -11.442 1.00 90.56 222 LEU A C 1
ATOM 1645 O O . LEU A 1 222 ? 24.743 -5.410 -10.901 1.00 90.56 222 LEU A O 1
ATOM 1649 N N . ILE A 1 223 ? 24.478 -7.608 -11.238 1.00 92.00 223 ILE A N 1
ATOM 1650 C CA . ILE A 1 223 ? 25.560 -7.993 -10.311 1.00 92.00 223 ILE A CA 1
ATOM 1651 C C . ILE A 1 223 ? 26.925 -7.474 -10.798 1.00 92.00 223 ILE A C 1
ATOM 1653 O O . ILE A 1 223 ? 27.631 -6.855 -9.995 1.00 92.00 223 ILE A O 1
ATOM 1657 N N . PRO A 1 224 ? 27.323 -7.682 -12.071 1.00 91.12 224 PRO A N 1
ATOM 1658 C CA . PRO A 1 224 ? 28.560 -7.110 -12.598 1.00 91.12 224 PRO A CA 1
ATOM 1659 C C . PRO A 1 224 ? 28.613 -5.585 -12.483 1.00 91.12 224 PRO A C 1
ATOM 1661 O O . PRO A 1 224 ? 29.625 -5.049 -12.035 1.00 91.12 224 PRO A O 1
ATOM 1664 N N . LEU A 1 225 ? 27.519 -4.889 -12.815 1.00 89.75 225 LEU A N 1
ATOM 1665 C CA . LEU A 1 225 ? 27.453 -3.433 -12.697 1.00 89.75 225 LEU A CA 1
ATOM 1666 C C . LEU A 1 225 ? 27.653 -2.987 -11.250 1.00 89.75 225 LEU A C 1
ATOM 1668 O O . LEU A 1 225 ? 28.474 -2.111 -11.000 1.00 89.75 225 LEU A O 1
ATOM 1672 N N . LEU A 1 226 ? 26.982 -3.607 -10.279 1.00 89.38 226 LEU A N 1
ATOM 1673 C CA . LEU A 1 226 ? 27.149 -3.243 -8.869 1.00 89.38 226 LEU A CA 1
ATOM 1674 C C . LEU A 1 226 ? 28.585 -3.457 -8.371 1.00 89.38 226 LEU A C 1
ATOM 1676 O O . LEU A 1 226 ? 29.087 -2.639 -7.600 1.00 89.38 226 LEU A O 1
ATOM 1680 N N . LYS A 1 227 ? 29.265 -4.525 -8.810 1.00 91.38 227 LYS A N 1
ATOM 1681 C CA . LYS A 1 227 ? 30.687 -4.737 -8.489 1.00 91.38 227 LYS A CA 1
ATOM 1682 C C . LYS A 1 227 ? 31.550 -3.604 -9.044 1.00 91.38 227 LYS A C 1
ATOM 1684 O O . LYS A 1 227 ? 32.270 -2.979 -8.272 1.00 91.38 227 LYS A O 1
ATOM 1689 N N . LEU A 1 228 ? 31.378 -3.275 -10.325 1.00 92.25 228 LEU A N 1
ATOM 1690 C CA . LEU A 1 228 ? 32.094 -2.187 -10.994 1.00 92.25 228 LEU A CA 1
ATOM 1691 C C . LEU A 1 228 ? 31.885 -0.835 -10.289 1.00 92.25 228 LEU A C 1
ATOM 1693 O O . LEU A 1 228 ? 32.841 -0.116 -10.012 1.00 92.25 228 LEU A O 1
ATOM 1697 N N . HIS A 1 229 ? 30.642 -0.497 -9.943 1.00 92.44 229 HIS A N 1
ATOM 1698 C CA . HIS A 1 229 ? 30.334 0.765 -9.268 1.00 92.44 229 HIS A CA 1
ATOM 1699 C C . HIS A 1 229 ? 30.971 0.853 -7.875 1.00 92.44 229 HIS A C 1
ATOM 1701 O O . HIS A 1 229 ? 31.389 1.931 -7.454 1.00 92.44 229 HIS A O 1
ATOM 1707 N N . ASN A 1 230 ? 31.052 -0.262 -7.146 1.00 90.12 230 ASN A N 1
ATOM 1708 C CA . ASN A 1 230 ? 31.714 -0.297 -5.843 1.00 90.12 230 ASN A CA 1
ATOM 1709 C C . ASN A 1 230 ? 33.240 -0.205 -5.968 1.00 90.12 230 ASN A C 1
ATOM 1711 O O . ASN A 1 230 ? 33.851 0.513 -5.183 1.00 90.12 230 ASN A O 1
ATOM 1715 N N . GLU A 1 231 ? 33.841 -0.869 -6.959 1.00 92.44 231 GLU A N 1
ATOM 1716 C CA . GLU A 1 231 ? 35.284 -0.788 -7.240 1.00 92.44 231 GLU A CA 1
ATOM 1717 C C . GLU A 1 231 ? 35.724 0.640 -7.585 1.00 92.44 231 GLU A C 1
ATOM 1719 O O . GLU A 1 231 ? 36.765 1.099 -7.121 1.00 92.44 231 GLU A O 1
ATOM 1724 N N . ILE A 1 232 ? 34.898 1.371 -8.337 1.00 91.06 232 ILE A N 1
ATOM 1725 C CA . ILE A 1 232 ? 35.150 2.768 -8.726 1.00 91.06 232 ILE A CA 1
ATOM 1726 C C . ILE A 1 232 ? 34.749 3.759 -7.606 1.00 91.06 232 ILE A C 1
ATOM 1728 O O . ILE A 1 232 ? 35.044 4.950 -7.680 1.00 91.06 232 ILE A O 1
ATOM 1732 N N . GLY A 1 233 ? 34.103 3.290 -6.531 1.00 87.81 233 GLY A N 1
ATOM 1733 C CA . GLY A 1 233 ? 33.717 4.118 -5.380 1.00 87.81 233 GLY A CA 1
ATOM 1734 C C . GLY A 1 233 ? 32.435 4.942 -5.565 1.00 87.81 233 GLY A C 1
ATOM 1735 O O . GLY A 1 233 ? 32.172 5.856 -4.786 1.00 87.81 233 GLY A O 1
ATOM 1736 N N . ILE A 1 234 ? 31.610 4.620 -6.566 1.00 89.88 234 ILE A N 1
ATOM 1737 C CA . ILE A 1 234 ? 30.359 5.330 -6.897 1.00 89.88 234 ILE A CA 1
ATOM 1738 C C . ILE A 1 234 ? 29.084 4.560 -6.514 1.00 89.88 234 ILE A C 1
ATOM 1740 O O . ILE A 1 234 ? 27.988 5.098 -6.639 1.00 89.88 234 ILE A O 1
ATOM 1744 N N . GLY A 1 235 ? 29.195 3.333 -5.991 1.00 75.38 235 GLY A N 1
ATOM 1745 C CA . GLY A 1 235 ? 28.078 2.391 -5.778 1.00 75.38 235 GLY A CA 1
ATOM 1746 C C . GLY A 1 235 ? 26.968 2.784 -4.795 1.00 75.38 235 GLY A C 1
ATOM 1747 O O . GLY A 1 235 ? 26.105 1.959 -4.503 1.00 75.38 235 GLY A O 1
ATOM 1748 N N . LYS A 1 236 ? 26.969 4.016 -4.272 1.00 77.38 236 LYS A N 1
ATOM 1749 C CA . LYS A 1 236 ? 25.935 4.564 -3.371 1.00 77.38 236 LYS A CA 1
ATOM 1750 C C . LYS A 1 236 ? 25.702 6.073 -3.554 1.00 77.38 236 LYS A C 1
ATOM 1752 O O . LYS A 1 236 ? 25.094 6.699 -2.687 1.00 77.38 236 LYS A O 1
ATOM 1757 N N . SER A 1 237 ? 26.220 6.678 -4.624 1.00 83.44 237 SER A N 1
ATOM 1758 C CA . SER A 1 237 ? 26.085 8.116 -4.896 1.00 83.44 237 SER A CA 1
ATOM 1759 C C . SER A 1 237 ? 25.139 8.366 -6.071 1.00 83.44 237 SER A C 1
ATOM 1761 O O . SER A 1 237 ? 24.922 7.475 -6.885 1.00 83.44 237 SER A O 1
ATOM 1763 N N . TYR A 1 238 ? 24.607 9.587 -6.196 1.00 81.25 238 TYR A N 1
ATOM 1764 C CA . TYR A 1 238 ? 23.788 9.974 -7.355 1.00 81.25 238 TYR A CA 1
ATOM 1765 C C . TYR A 1 238 ? 24.504 9.732 -8.690 1.00 81.25 238 TYR A C 1
ATOM 1767 O O . TYR A 1 238 ? 23.876 9.305 -9.649 1.00 81.25 238 TYR A O 1
ATOM 1775 N N . MET A 1 239 ? 25.827 9.916 -8.714 1.00 80.69 239 MET A N 1
ATOM 1776 C CA . MET A 1 239 ? 26.660 9.685 -9.893 1.00 80.69 239 MET A CA 1
ATOM 1777 C C . MET A 1 239 ? 26.663 8.222 -10.349 1.00 80.69 239 MET A C 1
ATOM 1779 O O . MET A 1 239 ? 26.784 7.965 -11.534 1.00 80.69 239 MET A O 1
ATOM 1783 N N . GLY A 1 240 ? 26.542 7.263 -9.426 1.00 77.81 240 GLY A N 1
ATOM 1784 C CA . GLY A 1 240 ? 26.469 5.842 -9.774 1.00 77.81 240 GLY A CA 1
ATOM 1785 C C . GLY A 1 240 ? 25.072 5.359 -10.166 1.00 77.81 240 GLY A C 1
ATOM 1786 O O . GLY A 1 240 ? 24.905 4.174 -10.430 1.00 77.81 240 GLY A O 1
ATOM 1787 N N . ILE A 1 241 ? 24.065 6.237 -10.127 1.00 78.69 241 ILE A N 1
ATOM 1788 C CA . ILE A 1 241 ? 22.680 5.918 -10.499 1.00 78.69 241 ILE A CA 1
ATOM 1789 C C . ILE A 1 241 ? 22.304 6.572 -11.842 1.00 78.69 241 ILE A C 1
ATOM 1791 O O . ILE A 1 241 ? 21.415 6.066 -12.525 1.00 78.69 241 ILE A O 1
ATOM 1795 N N . TRP A 1 242 ? 22.949 7.690 -12.199 1.00 75.88 242 TRP A N 1
ATOM 1796 C CA . TRP A 1 242 ? 22.788 8.371 -13.488 1.00 75.88 242 TRP A CA 1
ATOM 1797 C C . TRP A 1 242 ? 23.437 7.626 -14.655 1.00 75.88 242 TRP A C 1
ATOM 1799 O O . TRP A 1 242 ? 24.463 6.945 -14.439 1.00 75.88 242 TRP A O 1
#

Foldseek 3Di:
DDPPPDDDPPCVVVVVVVVVVVVCVVCVVVVQVVLCLFFDPVQVVQDGSVCLQFKGKDKAKDWFDWLVQFDQDPLKGKGKDFSQNPADKFFQAADQDPVCGRPGGAQDWDDNPPQWTWHAHRRRIIMIIHNDRDDDGTGGMMITIIIDGRGTHNVSVVCQVVDPCNVVVVVLCCLQPVCVPVVVVVVVVVVCCCLVPPDDPCSVVVVVVVVVVVPDDVVVVVVVLLVVCVVVPNNPPSVSRD

Solvent-accessible surface area (backbone atoms only — not comparable to full-atom values): 13786 Å² total; per-residue (Å²): 141,81,87,69,88,81,73,77,60,89,57,52,61,57,51,51,49,51,51,49,52,52,50,50,63,65,41,48,62,57,50,39,51,60,53,41,54,30,42,46,72,69,53,60,75,48,42,63,54,92,49,55,86,41,67,41,59,39,82,46,79,38,68,47,72,37,44,86,70,44,40,81,53,98,80,23,36,34,41,75,53,53,69,52,78,87,58,80,54,32,37,64,19,28,22,77,39,89,90,42,25,56,74,37,61,51,66,46,80,39,81,69,56,98,72,28,34,41,29,39,34,44,79,27,41,34,41,36,38,18,79,56,85,66,81,67,88,63,33,60,60,42,22,27,28,30,40,27,70,53,56,81,45,64,62,57,55,54,54,53,76,67,34,88,60,47,70,56,52,51,50,52,49,48,68,44,52,52,53,49,47,51,56,55,49,53,55,48,52,54,52,48,49,46,70,74,75,55,91,61,93,62,55,69,56,53,52,51,48,57,58,55,56,71,69,55,58,66,78,73,50,47,63,62,50,52,52,52,29,48,76,74,70,29,62,86,43,73,76,56,70,82

Sequence (242 aa):
MENIVGTKSRLVWAVNLCALVLVLLWTFPTFGLLVSSFRDRDQISASGWWQAMFPSEASVQYRAPGPDTATLIDGLYTIEGNIFEGGAGQVQAFGTSIREPGAHEVGTSVDAGDGITLTVAQDGTFKITSPTAMAGARGMRIFAQSVTPAKFTVSNYGRVLGAEGIGRAFLNTMTVSIPATVIPILVAAFAAYALAWMEFPGRALIIAGVVGLLVVPLQLALIPLLKLHNEIGIGKSYMGIW

Radius of gyration: 32.6 Å; Cα contacts (8 Å, |Δi|>4): 288; chains: 1; bounding box: 62×34×104 Å

pLDDT: mean 89.77, std 7.77, range [49.31, 97.62]

Mean predicted aligned error: 9.62 Å

Nearest PDB structures (foldseek):
  8y5f-assembly1_C  TM=8.638E-01  e=2.217E-01  Escherichia coli
  4grh-assembly1_A  TM=2.781E-01  e=7.003E+00  Stenotrophomonas maltophilia K279a
  1qdl-assembly1_A-2  TM=3.127E-01  e=8.454E+00  Saccharolobus solfataricus

Secondary structure (DSSP, 8-state):
----TT---TTHHHHHHHHHHHHHHHHHHHHHHHHHHTB-HHHHHHS-GGGTTS-EEEEEEEEPPPGGG-EEETTEEEEEEETTTT---EEEEEESSTT-TTSEETT-EEEEETTEEEEE-TTSEEEEEESSPPPSSSPPEEEEEEEE---B-SHHHHHHHTSTTHHHHHHHHHHHHHHHHHHHHHHHHHHHHHHHH---TTHHHHHHHHHHHTTS-HHHHHHHHHHHHHHTT-TTSGGGT-